Protein AF-A0A1X6Y751-F1 (afdb_monomer_lite)

InterPro domains:
  IPR029044 Nucleotide-diphospho-sugar transferases [SSF53448] (1-149)

pLDDT: mean 90.15, std 11.81, range [34.88, 98.5]

Sequence (368 aa):
MDDDIALDPRMVRRLVEALSYARPDRALGGAMLETERPRVLHEAGARLQRGWGVASFGTGRALGQQETLALFDRVAKADYNGWWFCAVPMTAVRRAGLPLPLFIRGDDIEYGCRLGAVGVASVTLPGCAVWHDAFAGKARPWLTYYDYRNLLVNAALHPQVAPPPAPLEVLGALFARLLCHQYGMAAAVRQAVSDYLAGPGQIDRITLTERHSQLSARFSREDGQPLAPGTPAPPPGSARDRPQAIGRVVALFLRRFIQISAGAGRGDPANASYSLHQITPAAVGPGPYVRRADPEGRRCLILSPHRARLWWGALAALALWLHYLLRHRAAARRWRDGAGALADREAWARRFAGAGAGPQSEGRSDGA

Radius of gyration: 22.58 Å; chains: 1; bounding box: 65×57×59 Å

Organism: NCBI:txid396013

Foldseek 3Di:
DDPQWDADVVLVVVVVVVVVVDDLLEKEAAWEAAPVHRQATCALAWAQDALRDTHGQRHRHGNVDPVSVVCVVDWDFHLFHDPVGMGHRVVLCVVLFFFFVLPDDCSRNLSSNSSVVVRRTYTGDPPRYIYHHRCLLVDFLLVLLSHLLSSLLSQLQCCVRYHHDDLVRLLLVLLFCLLLLFLSNSVSNLVSLVVLLVADVVCPPDAPVVVSVVSCVSRVDTAFDWDDPPDDFAAAFDQDDQDPDPVVNVVLSVVSLVCLLVCPQPPPDAHHEYRPVSRGSVGDHSAWHWYQSDPVSPIIGIRGRDNVSSVVSSVSSVVSSVVCNVRSNVSSVRSNVCRNVSSHPVVVVVSVVVVPPDDDPPPPPPDD

Secondary structure (DSSP, 8-state):
--SSEE--HHHHHHHHHHHHH--TTEEEEEEEEESSSTTBEEES-EEEPGGG-EEETTTT-BTTSHHHHHHHHS--EESB--GGGEE--HHHHHHH-SPP--SSSSHHHHHHHHHHHTT-EEEEEEEEEEEE--GGG---HHHHHHHHHHHHHHHHH-TTT-PPPPHHHHHHHHHHHHHTT-HHHHHHHHHHHHHHHH-GGGGGGS-HHHHHHHHHHHT-SPSSEEPPTTPPPPPBPPP-PPPSSHHHHHHHHHHHHHHHHTTTTTTPPP--EE-GGG--TTTS-SS-EEEESSTTS-SEEEE---HHHHHHHHHHHHHHHHHHHHHHHHHHHHHHHHHHHHSSHHHHHHHHHHHT-SPP--------

Structure (mmCIF, N/CA/C/O backbone):
data_AF-A0A1X6Y751-F1
#
_entry.id   AF-A0A1X6Y751-F1
#
loop_
_atom_site.group_PDB
_atom_site.id
_atom_site.type_symbol
_atom_site.label_atom_id
_atom_site.label_alt_id
_atom_site.label_comp_id
_atom_site.label_asym_id
_atom_site.label_entity_id
_atom_site.label_seq_id
_atom_site.pdbx_PDB_ins_code
_atom_site.Cartn_x
_atom_site.Cartn_y
_atom_site.Cartn_z
_atom_site.occupancy
_atom_site.B_iso_or_equiv
_atom_site.auth_seq_id
_atom_site.auth_comp_id
_atom_site.auth_asym_id
_atom_site.auth_atom_id
_atom_site.pdbx_PDB_model_num
ATOM 1 N N . MET A 1 1 ? -9.837 -11.379 11.898 1.00 91.56 1 MET A N 1
ATOM 2 C CA . MET A 1 1 ? -8.932 -12.534 11.798 1.00 91.56 1 MET A CA 1
ATOM 3 C C . MET A 1 1 ? -9.082 -13.058 10.401 1.00 91.56 1 MET A C 1
ATOM 5 O O . MET A 1 1 ? -10.216 -13.084 9.925 1.00 91.56 1 MET A O 1
ATOM 9 N N . ASP A 1 2 ? -7.970 -13.435 9.794 1.00 91.00 2 ASP A N 1
ATOM 10 C CA . ASP A 1 2 ? -7.965 -13.956 8.431 1.00 91.00 2 ASP A CA 1
ATOM 11 C C . ASP A 1 2 ? -8.214 -15.472 8.456 1.00 91.00 2 ASP A C 1
ATOM 13 O O . ASP A 1 2 ? -8.147 -16.104 9.514 1.00 91.00 2 ASP A O 1
ATOM 17 N N . ASP A 1 3 ? -8.580 -16.046 7.318 1.00 90.75 3 ASP A N 1
ATOM 18 C CA . ASP A 1 3 ? -8.837 -17.477 7.152 1.00 90.75 3 ASP A CA 1
ATOM 19 C C . ASP A 1 3 ? -7.558 -18.284 6.870 1.00 90.75 3 ASP A C 1
ATOM 21 O O . ASP A 1 3 ? -7.524 -19.485 7.135 1.00 90.75 3 ASP A O 1
ATOM 25 N N . ASP A 1 4 ? -6.486 -17.629 6.412 1.00 89.56 4 ASP A N 1
ATOM 26 C CA . ASP A 1 4 ? -5.171 -18.209 6.113 1.00 89.56 4 ASP A CA 1
ATOM 27 C C . ASP A 1 4 ? -4.144 -18.051 7.256 1.00 89.56 4 ASP A C 1
ATOM 29 O O . ASP A 1 4 ? -2.932 -18.064 7.023 1.00 89.56 4 ASP A O 1
ATOM 33 N N . ILE A 1 5 ? -4.608 -17.954 8.510 1.00 94.81 5 ILE A N 1
ATOM 34 C CA . ILE A 1 5 ? -3.735 -17.933 9.697 1.00 94.81 5 ILE A CA 1
ATOM 35 C C . ILE A 1 5 ? -3.594 -19.299 10.365 1.00 94.81 5 ILE A C 1
ATOM 37 O O . ILE A 1 5 ? -4.537 -20.085 10.462 1.00 94.81 5 ILE A O 1
ATOM 41 N N . ALA A 1 6 ? -2.437 -19.516 10.985 1.00 96.38 6 ALA A N 1
ATOM 42 C CA . ALA A 1 6 ? -2.303 -20.463 12.081 1.00 96.38 6 ALA A CA 1
ATOM 43 C C . ALA A 1 6 ? -2.470 -19.732 13.425 1.00 96.38 6 ALA A C 1
ATOM 45 O O . ALA A 1 6 ? -1.736 -18.795 13.757 1.00 96.38 6 ALA A O 1
ATOM 46 N N . LEU A 1 7 ? -3.457 -20.182 14.205 1.00 95.69 7 LEU A N 1
ATOM 47 C CA . LEU A 1 7 ? -3.847 -19.602 15.488 1.00 95.69 7 LEU A CA 1
ATOM 48 C C . LEU A 1 7 ? -3.604 -20.597 16.625 1.00 95.69 7 LEU A C 1
ATOM 50 O O . LEU A 1 7 ? -4.136 -21.704 16.623 1.00 95.69 7 LEU A O 1
ATOM 54 N N . ASP A 1 8 ? -2.874 -20.164 17.650 1.00 95.25 8 ASP A N 1
ATOM 55 C CA . ASP A 1 8 ? -2.885 -20.835 18.948 1.00 95.25 8 ASP A CA 1
ATOM 56 C C . ASP A 1 8 ? -4.142 -20.390 19.727 1.00 95.25 8 ASP A C 1
ATOM 58 O O . ASP A 1 8 ? -4.267 -19.199 20.035 1.00 95.25 8 ASP A O 1
ATOM 62 N N . PRO A 1 9 ? -5.071 -21.295 20.096 1.00 94.69 9 PRO A N 1
ATOM 63 C CA . PRO A 1 9 ? -6.306 -20.927 20.795 1.00 94.69 9 PRO A CA 1
ATOM 64 C C . PRO A 1 9 ? -6.082 -20.160 22.107 1.00 94.69 9 PRO A C 1
ATOM 66 O O . PRO A 1 9 ? -6.938 -19.379 22.532 1.00 94.69 9 PRO A O 1
ATOM 69 N N . ARG A 1 10 ? -4.909 -20.310 22.743 1.00 96.25 10 ARG A N 1
ATOM 70 C CA . ARG A 1 10 ? -4.540 -19.549 23.947 1.00 96.25 10 ARG A CA 1
ATOM 71 C C . ARG A 1 10 ? -4.479 -18.042 23.685 1.00 96.25 10 ARG A C 1
ATOM 73 O O . ARG A 1 10 ? -4.665 -17.276 24.627 1.00 96.25 10 ARG A O 1
ATOM 80 N N . MET A 1 11 ? -4.252 -17.608 22.442 1.00 96.31 11 MET A N 1
ATOM 81 C CA . MET A 1 11 ? -4.249 -16.189 22.061 1.00 96.31 11 MET A CA 1
ATOM 82 C C . MET A 1 11 ? -5.636 -15.564 22.199 1.00 96.31 11 MET A C 1
ATOM 84 O O . MET A 1 11 ? -5.752 -14.438 22.671 1.00 96.31 11 MET A O 1
ATOM 88 N N . VAL A 1 12 ? -6.698 -16.308 21.868 1.00 95.25 12 VAL A N 1
ATOM 89 C CA . VAL A 1 12 ? -8.081 -15.843 22.059 1.00 95.25 12 VAL A CA 1
ATOM 90 C C . VAL A 1 12 ? -8.372 -15.671 23.546 1.00 95.25 12 VAL A C 1
ATOM 92 O O . VAL A 1 12 ? -8.912 -14.644 23.947 1.00 95.25 12 VAL A O 1
ATOM 95 N N . ARG A 1 13 ? -7.943 -16.624 24.385 1.00 95.50 13 ARG A N 1
ATOM 96 C CA . ARG A 1 13 ? -8.100 -16.509 25.842 1.00 95.50 13 ARG A CA 1
ATOM 97 C C . ARG A 1 13 ? -7.358 -15.291 26.400 1.00 95.50 13 ARG A C 1
ATOM 99 O O . ARG A 1 13 ? -7.954 -14.515 27.136 1.00 95.50 13 ARG A O 1
ATOM 106 N N . ARG A 1 14 ? -6.101 -15.078 25.992 1.00 96.12 14 ARG A N 1
ATOM 107 C CA . ARG A 1 14 ? -5.309 -13.891 26.372 1.00 96.12 14 ARG A CA 1
ATOM 108 C C . ARG A 1 14 ? -5.974 -12.591 25.932 1.00 96.12 14 ARG A C 1
ATOM 110 O O . ARG A 1 14 ? -5.966 -11.625 26.684 1.00 96.12 14 ARG A O 1
ATOM 117 N N . LEU A 1 15 ? -6.565 -12.566 24.737 1.00 96.12 15 LEU A N 1
ATOM 118 C CA . LEU A 1 15 ? -7.307 -11.406 24.259 1.00 96.12 15 LEU A CA 1
ATOM 119 C C . LEU A 1 15 ? -8.554 -11.144 25.113 1.00 96.12 15 LEU A C 1
ATOM 121 O O . LEU A 1 15 ? -8.777 -10.006 25.507 1.00 96.12 15 LEU A O 1
ATOM 125 N N . VAL A 1 16 ? -9.349 -12.172 25.425 1.00 95.06 16 VAL A N 1
ATOM 126 C CA . VAL A 1 16 ? -10.540 -12.041 26.286 1.00 95.06 16 VAL A CA 1
ATOM 127 C C . VAL A 1 16 ? -10.156 -11.546 27.683 1.00 95.06 16 VAL A C 1
ATOM 129 O O . VAL A 1 16 ? -10.791 -10.630 28.201 1.00 95.06 16 VAL A O 1
ATOM 132 N N . GLU A 1 17 ? -9.089 -12.097 28.264 1.00 95.44 17 GLU A N 1
ATOM 133 C CA . GLU A 1 17 ? -8.524 -11.627 29.533 1.00 95.44 17 GLU A CA 1
ATOM 134 C C . GLU A 1 17 ? -8.072 -10.165 29.426 1.00 95.44 17 GLU A C 1
ATOM 136 O O . GLU A 1 17 ? -8.443 -9.351 30.260 1.00 95.44 17 GLU A O 1
ATOM 141 N N . ALA A 1 18 ? -7.345 -9.779 28.375 1.00 94.75 18 ALA A N 1
ATOM 142 C CA . ALA A 1 18 ? -6.930 -8.390 28.180 1.00 94.75 18 ALA A CA 1
ATOM 143 C C . ALA A 1 18 ? -8.128 -7.436 28.025 1.00 94.75 18 ALA A C 1
ATOM 145 O O . ALA A 1 18 ? -8.105 -6.325 28.556 1.00 94.75 18 ALA A O 1
ATOM 146 N N . LEU A 1 19 ? -9.187 -7.865 27.330 1.00 94.56 19 LEU A N 1
ATOM 147 C CA . LEU A 1 19 ? -10.405 -7.081 27.129 1.00 94.56 19 LEU A CA 1
ATOM 148 C C . LEU A 1 19 ? -11.192 -6.858 28.427 1.00 94.56 19 LEU A C 1
ATOM 150 O O . LEU A 1 19 ? -11.847 -5.826 28.537 1.00 94.56 19 LEU A O 1
ATOM 154 N N . SER A 1 20 ? -11.104 -7.755 29.417 1.00 94.75 20 SER A N 1
ATOM 155 C CA . SER A 1 20 ? -11.776 -7.564 30.714 1.00 94.75 20 SER A CA 1
ATOM 156 C C . SER A 1 20 ? -11.170 -6.419 31.539 1.00 94.75 20 SER A C 1
ATOM 158 O O . SER A 1 20 ? -11.864 -5.812 32.354 1.00 94.75 20 SER A O 1
ATOM 160 N N . TYR A 1 21 ? -9.905 -6.073 31.278 1.00 93.88 21 TYR A N 1
ATOM 161 C CA . TYR A 1 21 ? -9.211 -4.927 31.876 1.00 93.88 21 TYR A CA 1
ATOM 162 C C . TYR A 1 21 ? -9.150 -3.704 30.948 1.00 93.88 21 TYR A C 1
ATOM 164 O O . TYR A 1 21 ? -8.798 -2.603 31.385 1.00 93.88 21 TYR A O 1
ATOM 172 N N . ALA A 1 22 ? -9.448 -3.874 29.658 1.00 92.38 22 ALA A N 1
ATOM 173 C CA . ALA A 1 22 ? -9.341 -2.810 28.673 1.00 92.38 22 ALA A CA 1
ATOM 174 C C . ALA A 1 22 ? -10.502 -1.817 28.784 1.00 92.38 22 ALA A C 1
ATOM 176 O O . ALA A 1 22 ? -11.669 -2.169 28.940 1.00 92.38 22 ALA A O 1
ATOM 177 N N . ARG A 1 23 ? -10.177 -0.535 28.624 1.00 92.31 23 ARG A N 1
ATOM 178 C CA . ARG A 1 23 ? -11.183 0.510 28.440 1.00 92.31 23 ARG A CA 1
ATOM 179 C C . ARG A 1 23 ? -11.729 0.471 27.002 1.00 92.31 23 ARG A C 1
ATOM 181 O O . ARG A 1 23 ? -10.990 0.122 26.080 1.00 92.31 23 ARG A O 1
ATOM 188 N N . PRO A 1 24 ? -12.995 0.875 26.776 1.00 90.62 24 PRO A N 1
ATOM 189 C CA . PRO A 1 24 ? -13.630 0.847 25.453 1.00 90.62 24 PRO A CA 1
ATOM 190 C C . PRO A 1 24 ? -13.088 1.906 24.471 1.00 90.62 24 PRO A C 1
ATOM 192 O O . PRO A 1 24 ? -13.609 2.041 23.365 1.00 90.62 24 PRO A O 1
ATOM 195 N N . ASP A 1 25 ? -12.059 2.660 24.863 1.00 94.56 25 ASP A N 1
ATOM 196 C CA . ASP A 1 25 ? -11.311 3.632 24.060 1.00 94.56 25 ASP A CA 1
ATOM 197 C C . ASP A 1 25 ? -10.044 3.023 23.423 1.00 94.56 25 ASP A C 1
ATOM 199 O O . ASP A 1 25 ? -9.154 3.751 22.983 1.00 94.56 25 ASP A O 1
ATOM 203 N N . ARG A 1 26 ? -9.926 1.688 23.375 1.00 95.06 26 ARG A N 1
ATOM 204 C CA . ARG A 1 26 ? -8.749 0.981 22.848 1.00 95.06 26 ARG A CA 1
ATOM 205 C C . ARG A 1 26 ? -9.144 -0.143 21.902 1.00 95.06 26 ARG A C 1
ATOM 207 O O . ARG A 1 26 ? -9.956 -0.991 22.255 1.00 95.06 26 ARG A O 1
ATOM 214 N N . ALA A 1 27 ? -8.520 -0.171 20.729 1.00 96.00 27 ALA A N 1
ATOM 215 C CA . ALA A 1 27 ? -8.506 -1.329 19.845 1.00 96.00 27 ALA A CA 1
ATOM 216 C C . ALA A 1 27 ? -7.221 -2.129 20.097 1.00 96.00 27 ALA A C 1
ATOM 218 O O . ALA A 1 27 ? -6.128 -1.560 20.068 1.00 96.00 27 ALA A O 1
ATOM 219 N N . LEU A 1 28 ? -7.349 -3.429 20.365 1.00 95.88 28 LEU A N 1
ATOM 220 C CA . LEU A 1 28 ? -6.227 -4.304 20.714 1.00 95.88 28 LEU A CA 1
ATOM 221 C C . LEU A 1 28 ? -5.823 -5.150 19.504 1.00 95.88 28 LEU A C 1
ATOM 223 O O . LEU A 1 28 ? -6.642 -5.908 18.990 1.00 95.88 28 LEU A O 1
ATOM 227 N N . GLY A 1 29 ? -4.574 -5.035 19.058 1.00 95.38 29 GLY A N 1
ATOM 228 C CA . GLY A 1 29 ? -4.020 -5.814 17.949 1.00 95.38 29 GLY A CA 1
ATOM 229 C C . GLY A 1 29 ? -2.992 -6.842 18.404 1.00 95.38 29 GLY A C 1
ATOM 230 O O . GLY A 1 29 ? -2.203 -6.574 19.305 1.00 95.38 29 GLY A O 1
ATOM 231 N N . GLY A 1 30 ? -2.990 -8.009 17.771 1.00 94.94 30 GLY A N 1
ATOM 232 C CA . GLY A 1 30 ? -1.956 -9.028 17.920 1.00 94.94 30 GLY A CA 1
ATOM 233 C C . GLY A 1 30 ? -0.871 -8.881 16.856 1.00 94.94 30 GLY A C 1
ATOM 234 O O . GLY A 1 30 ? -1.114 -8.380 15.755 1.00 94.94 30 GLY A O 1
ATOM 235 N N . ALA A 1 31 ? 0.331 -9.346 17.181 1.00 95.06 31 ALA A N 1
ATOM 236 C CA . ALA A 1 31 ? 1.433 -9.383 16.233 1.00 95.06 31 ALA A CA 1
ATOM 237 C C . ALA A 1 31 ? 1.199 -10.428 15.130 1.00 95.06 31 ALA A C 1
ATOM 239 O O . ALA A 1 31 ? 0.530 -11.440 15.334 1.00 95.06 31 ALA A O 1
ATOM 240 N N . MET A 1 32 ? 1.815 -10.214 13.975 1.00 95.81 32 MET A N 1
ATOM 241 C CA . MET A 1 32 ? 1.930 -11.214 12.924 1.00 95.81 32 MET A CA 1
ATOM 242 C C . MET A 1 32 ? 3.351 -11.772 12.895 1.00 95.81 32 MET A C 1
ATOM 244 O O . MET A 1 32 ? 4.329 -11.024 12.788 1.00 95.81 32 MET A O 1
ATOM 248 N N . LEU A 1 33 ? 3.453 -13.093 12.992 1.00 95.25 33 LEU A N 1
ATOM 249 C CA . LEU A 1 33 ? 4.666 -13.871 12.774 1.00 95.25 33 LEU A CA 1
ATOM 250 C C . LEU A 1 33 ? 4.622 -14.482 11.377 1.00 95.25 33 LEU A C 1
ATOM 252 O O . LEU A 1 33 ? 3.552 -14.786 10.856 1.00 95.25 33 LEU A O 1
ATOM 256 N N . GLU A 1 34 ? 5.788 -14.669 10.773 1.00 92.44 34 GLU A N 1
ATOM 257 C CA . GLU A 1 34 ? 5.871 -15.287 9.450 1.00 92.44 34 GLU A CA 1
ATOM 258 C C . GLU A 1 34 ? 5.736 -16.809 9.555 1.00 92.44 34 GLU A C 1
ATOM 260 O O . GLU A 1 34 ? 6.462 -17.440 10.328 1.00 92.44 34 GLU A O 1
ATOM 265 N N . THR A 1 35 ? 4.851 -17.412 8.760 1.00 91.12 35 THR A N 1
ATOM 266 C CA . THR A 1 35 ? 4.696 -18.876 8.689 1.00 91.12 35 THR A CA 1
ATOM 267 C C . THR A 1 35 ? 6.013 -19.563 8.314 1.00 91.12 35 THR A C 1
ATOM 269 O O . THR A 1 35 ? 6.392 -20.570 8.909 1.00 91.12 35 THR A O 1
ATOM 272 N N . GLU A 1 36 ? 6.758 -18.993 7.366 1.00 86.25 36 GLU A N 1
ATOM 273 C CA . GLU A 1 36 ? 8.005 -19.552 6.834 1.00 86.25 36 GLU A CA 1
ATOM 274 C C . GLU A 1 36 ? 9.178 -19.404 7.812 1.00 86.25 36 GLU A C 1
ATOM 276 O O . GLU A 1 36 ? 10.133 -20.184 7.798 1.00 86.25 36 GLU A O 1
ATOM 281 N N . ARG A 1 37 ? 9.112 -18.398 8.690 1.00 90.06 37 ARG A N 1
ATO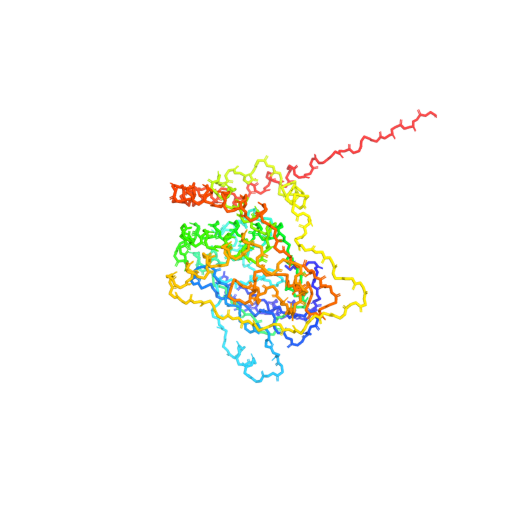M 282 C CA . ARG A 1 37 ? 10.099 -18.136 9.741 1.00 90.06 37 ARG A CA 1
ATOM 283 C C . ARG A 1 37 ? 9.368 -17.922 11.071 1.00 90.06 37 ARG A C 1
ATOM 285 O O . ARG A 1 37 ? 9.316 -16.790 11.548 1.00 90.06 37 ARG A O 1
ATOM 292 N N . PRO A 1 38 ? 8.885 -18.990 11.741 1.00 92.56 38 PRO A N 1
ATOM 293 C CA . PRO A 1 38 ? 7.915 -18.901 12.844 1.00 92.56 38 PRO A CA 1
ATOM 294 C C . PRO A 1 38 ? 8.316 -18.065 14.066 1.00 92.56 38 PRO A C 1
ATOM 296 O O . PRO A 1 38 ? 7.485 -17.794 14.927 1.00 92.56 38 PRO A O 1
ATOM 299 N N . ARG A 1 39 ? 9.593 -17.691 14.194 1.00 93.69 39 ARG A N 1
ATOM 300 C CA . ARG A 1 39 ? 10.114 -16.848 15.283 1.00 93.69 39 ARG A CA 1
ATOM 301 C C . ARG A 1 39 ? 10.424 -15.418 14.839 1.00 93.69 39 ARG A C 1
ATOM 303 O O . ARG A 1 39 ? 11.008 -14.672 15.619 1.00 93.69 39 ARG A O 1
ATOM 310 N N . VAL A 1 40 ? 10.101 -15.052 13.603 1.00 93.56 40 VAL A N 1
ATOM 311 C CA . VAL A 1 40 ? 10.372 -13.740 13.017 1.00 93.56 40 VAL A CA 1
ATOM 312 C C . VAL A 1 40 ? 9.083 -12.935 12.965 1.00 93.56 40 VAL A C 1
ATOM 314 O O . VAL A 1 40 ? 8.061 -13.401 12.465 1.00 93.56 40 VAL A O 1
ATOM 317 N N . LEU A 1 41 ? 9.151 -11.714 13.488 1.00 93.62 41 LEU A N 1
ATOM 318 C CA . LEU A 1 41 ? 8.068 -10.747 13.410 1.00 93.62 41 LEU A CA 1
ATOM 319 C C . LEU A 1 41 ? 7.940 -10.220 11.985 1.00 93.62 41 LEU A C 1
ATOM 321 O O . LEU A 1 41 ? 8.899 -9.689 11.422 1.00 93.62 41 LEU A O 1
ATOM 325 N N . HIS A 1 42 ? 6.731 -10.293 11.443 1.00 93.19 42 HIS A N 1
ATOM 326 C CA . HIS A 1 42 ? 6.364 -9.478 10.298 1.00 93.19 42 HIS A CA 1
ATOM 327 C C . HIS A 1 42 ? 5.989 -8.068 10.759 1.00 93.19 42 HIS A C 1
ATOM 329 O O . HIS A 1 42 ? 6.563 -7.086 10.291 1.00 93.19 42 HIS A O 1
ATOM 335 N N . GLU A 1 43 ? 5.059 -7.970 11.711 1.00 93.75 43 GLU A N 1
ATOM 336 C CA . GLU A 1 43 ? 4.572 -6.701 12.251 1.00 93.75 43 GLU A CA 1
ATOM 337 C C . GLU A 1 43 ? 3.936 -6.917 13.632 1.00 93.75 43 GLU A C 1
ATOM 339 O O . GLU A 1 43 ? 3.005 -7.701 13.770 1.00 93.75 43 GLU A O 1
ATOM 344 N N . ALA A 1 44 ? 4.407 -6.214 14.665 1.00 92.81 44 ALA A N 1
ATOM 345 C CA . ALA A 1 44 ? 3.744 -6.193 15.979 1.00 92.81 44 ALA A CA 1
ATOM 346 C C . ALA A 1 44 ? 2.629 -5.131 16.087 1.00 92.81 44 ALA A C 1
ATOM 348 O O . ALA A 1 44 ? 1.868 -5.127 17.047 1.00 92.81 44 ALA A O 1
ATOM 349 N N . GLY A 1 45 ? 2.585 -4.225 15.117 1.00 92.88 45 GLY A N 1
ATOM 350 C CA . GLY A 1 45 ? 1.749 -3.036 14.963 1.00 92.88 45 GLY A CA 1
ATOM 351 C C . GLY A 1 45 ? 2.538 -2.013 14.150 1.00 92.88 45 GLY A C 1
ATOM 352 O O . GLY A 1 45 ? 3.718 -2.244 13.874 1.00 92.88 45 GLY A O 1
ATOM 353 N N . ALA A 1 46 ? 1.942 -0.889 13.765 1.00 94.69 46 ALA A N 1
ATOM 354 C CA . ALA A 1 46 ? 2.638 0.038 12.877 1.00 94.69 46 ALA A CA 1
ATOM 355 C C . ALA A 1 46 ? 2.333 1.510 13.136 1.00 94.69 46 ALA A C 1
ATOM 357 O O . ALA A 1 46 ? 1.282 1.889 13.660 1.00 94.69 46 ALA A O 1
ATOM 358 N N . ARG A 1 47 ? 3.282 2.353 12.721 1.00 93.88 47 ARG A N 1
ATOM 359 C CA . ARG A 1 47 ? 3.088 3.797 12.569 1.00 93.88 47 ARG A CA 1
ATOM 360 C C . ARG A 1 47 ? 3.068 4.195 11.111 1.00 93.88 47 ARG A C 1
ATOM 362 O O . ARG A 1 47 ? 3.813 3.655 10.297 1.00 93.88 47 ARG A O 1
ATOM 369 N N . LEU A 1 48 ? 2.265 5.199 10.811 1.00 93.81 48 LEU A N 1
ATOM 370 C CA . LEU A 1 48 ? 2.228 5.845 9.518 1.00 93.81 48 LEU A CA 1
ATOM 371 C C . LEU A 1 48 ? 3.284 6.950 9.486 1.00 93.81 48 LEU A C 1
ATOM 373 O O . LEU A 1 48 ? 3.401 7.781 10.386 1.00 93.81 48 LEU A O 1
ATOM 377 N N . GLN A 1 49 ? 4.092 6.937 8.436 1.00 89.50 49 GLN A N 1
ATOM 378 C CA . GLN A 1 49 ? 5.121 7.930 8.174 1.00 89.50 49 GLN A CA 1
ATOM 379 C C . GLN A 1 49 ? 4.656 8.924 7.107 1.00 89.50 49 GLN A C 1
ATOM 381 O O . GLN A 1 49 ? 3.629 8.758 6.442 1.00 89.50 49 GLN A O 1
ATOM 386 N N . ARG A 1 50 ? 5.468 9.967 6.893 1.00 79.94 50 ARG A N 1
ATOM 387 C CA . ARG A 1 50 ? 5.296 10.873 5.751 1.00 79.94 50 ARG A CA 1
ATOM 388 C C . ARG A 1 50 ? 5.216 10.071 4.448 1.00 79.94 50 ARG A C 1
ATOM 390 O O . ARG A 1 50 ? 5.925 9.085 4.272 1.00 79.94 50 ARG A O 1
ATOM 397 N N . GLY A 1 51 ? 4.349 10.512 3.538 1.00 82.44 51 GLY A N 1
ATOM 398 C CA . GLY A 1 51 ? 4.113 9.820 2.269 1.00 82.44 51 GLY A CA 1
ATOM 399 C C . GLY A 1 51 ? 3.345 8.501 2.403 1.00 82.44 51 GLY A C 1
ATOM 400 O O . GLY A 1 51 ? 3.399 7.697 1.478 1.00 82.44 51 GLY A O 1
ATOM 401 N N . TRP A 1 52 ? 2.647 8.279 3.527 1.00 88.75 52 TRP A N 1
ATOM 402 C CA . TRP A 1 52 ? 1.848 7.071 3.789 1.00 88.75 52 TRP A CA 1
ATOM 403 C C . TRP A 1 52 ? 2.661 5.769 3.832 1.00 88.75 52 TRP A C 1
ATOM 405 O O . TRP A 1 52 ? 2.123 4.681 3.638 1.00 88.75 52 TRP A O 1
ATOM 415 N N . GLY A 1 53 ? 3.963 5.872 4.111 1.00 88.56 53 GLY A N 1
ATOM 416 C CA . GLY A 1 53 ? 4.798 4.710 4.395 1.00 88.56 53 GLY A CA 1
ATOM 417 C C . GLY A 1 53 ? 4.400 4.054 5.717 1.00 88.56 53 GLY A C 1
ATOM 418 O O . GLY A 1 53 ? 4.090 4.747 6.685 1.00 88.56 53 GLY A O 1
ATOM 419 N N . VAL A 1 54 ? 4.435 2.726 5.763 1.00 91.75 54 VAL A N 1
ATOM 420 C CA . VAL A 1 54 ? 4.172 1.948 6.978 1.00 91.75 54 VAL A CA 1
ATOM 421 C C . VAL A 1 54 ? 5.501 1.627 7.656 1.00 91.75 54 VAL A C 1
ATOM 423 O O . VAL A 1 54 ? 6.369 0.980 7.072 1.00 91.75 54 VAL A O 1
ATOM 426 N N . ALA A 1 55 ? 5.660 2.088 8.894 1.00 92.50 55 ALA A N 1
ATOM 427 C CA . ALA A 1 55 ? 6.744 1.704 9.785 1.00 92.50 55 ALA A CA 1
ATOM 428 C C . ALA A 1 55 ? 6.251 0.638 10.758 1.00 92.50 55 ALA A C 1
ATOM 430 O O . ALA A 1 55 ? 5.815 0.935 11.875 1.00 92.50 55 ALA A O 1
ATOM 431 N N . SER A 1 56 ? 6.319 -0.603 10.296 1.00 93.19 56 SER A N 1
ATOM 432 C CA . SER A 1 56 ? 5.964 -1.794 11.053 1.00 93.19 56 SER A CA 1
ATOM 433 C C . SER A 1 56 ? 6.960 -2.034 12.191 1.00 93.19 56 SER A C 1
ATOM 435 O O . SER A 1 56 ? 8.183 -1.975 12.030 1.00 93.19 56 SER A O 1
ATOM 437 N N . PHE A 1 57 ? 6.437 -2.296 13.381 1.00 93.25 57 PHE A N 1
ATOM 438 C CA . PHE A 1 57 ? 7.231 -2.577 14.563 1.00 93.25 57 PHE A CA 1
ATOM 439 C C . PHE A 1 57 ? 7.779 -3.996 14.488 1.00 93.25 57 PHE A C 1
ATOM 441 O O . PHE A 1 57 ? 7.030 -4.972 14.478 1.00 93.25 57 PHE A O 1
ATOM 448 N N . GLY A 1 58 ? 9.103 -4.109 14.484 1.00 91.12 58 GLY A N 1
ATOM 449 C CA . GLY A 1 58 ? 9.774 -5.393 14.629 1.00 91.12 58 GLY A CA 1
ATOM 450 C C . GLY A 1 58 ? 9.984 -6.195 13.345 1.00 91.12 58 GLY A C 1
ATOM 451 O O . GLY A 1 58 ? 10.483 -7.309 13.443 1.00 91.12 58 GLY A O 1
ATOM 452 N N . THR A 1 59 ? 9.663 -5.661 12.165 1.00 92.06 59 THR A N 1
ATOM 453 C CA . THR A 1 59 ? 9.754 -6.404 10.895 1.00 92.06 59 THR A CA 1
ATOM 454 C C . THR A 1 59 ? 11.116 -7.043 10.661 1.00 92.06 59 THR A C 1
ATOM 456 O O . THR A 1 59 ? 12.155 -6.386 10.737 1.00 92.06 59 THR A O 1
ATOM 459 N N . GLY A 1 60 ? 11.106 -8.339 10.356 1.00 90.25 60 GLY A N 1
ATOM 460 C CA . GLY A 1 60 ? 12.297 -9.138 10.089 1.00 90.25 60 GLY A CA 1
ATOM 461 C C . GLY A 1 60 ? 13.125 -9.479 11.330 1.00 90.25 60 GLY A C 1
ATOM 462 O O . GLY A 1 60 ? 14.161 -10.129 11.190 1.00 90.25 60 GLY A O 1
ATOM 463 N N . ARG A 1 61 ? 12.700 -9.074 12.534 1.00 92.31 61 ARG A N 1
ATOM 464 C CA . ARG A 1 61 ? 13.435 -9.321 13.781 1.00 92.31 61 ARG A CA 1
ATOM 465 C C . ARG A 1 61 ? 12.978 -10.618 14.438 1.00 92.31 61 ARG A C 1
ATOM 467 O O . ARG A 1 61 ? 11.788 -10.926 14.477 1.00 92.31 61 ARG A O 1
ATOM 474 N N . ALA A 1 62 ? 13.930 -11.374 14.978 1.00 94.19 62 ALA A N 1
ATOM 475 C CA . ALA A 1 62 ? 13.653 -12.640 15.646 1.00 94.19 62 ALA A CA 1
ATOM 476 C C . ALA A 1 62 ? 13.276 -12.420 17.120 1.00 94.19 62 ALA A C 1
ATOM 478 O O . ALA A 1 62 ? 13.979 -11.712 17.839 1.00 94.19 62 ALA A O 1
ATOM 479 N N . LEU A 1 63 ? 12.214 -13.079 17.593 1.00 91.06 63 LEU A N 1
ATOM 480 C CA . LEU A 1 63 ? 11.731 -13.010 18.981 1.00 91.06 63 LEU A CA 1
ATOM 481 C C . LEU A 1 63 ? 12.732 -13.547 20.017 1.00 91.06 63 LEU A C 1
ATOM 483 O O . LEU A 1 63 ? 12.619 -13.224 21.190 1.00 91.06 63 LEU A O 1
ATOM 487 N N . GLY A 1 64 ? 13.710 -14.357 19.600 1.00 89.00 64 GLY A N 1
ATOM 488 C CA . GLY A 1 64 ? 14.765 -14.858 20.489 1.00 89.00 64 GLY A CA 1
ATOM 489 C C . GLY A 1 64 ? 15.843 -13.825 20.840 1.00 89.00 64 GLY A C 1
ATOM 490 O O . GLY A 1 64 ? 16.715 -14.123 21.646 1.00 89.00 64 GLY A O 1
ATOM 491 N N . GLN A 1 65 ? 15.815 -12.641 20.224 1.00 91.81 65 GLN A N 1
ATOM 492 C CA . GLN A 1 65 ? 16.782 -11.571 20.469 1.00 91.81 65 GLN A CA 1
ATOM 493 C C . GLN A 1 65 ? 16.254 -10.614 21.540 1.00 91.81 65 GLN A C 1
ATOM 495 O O . GLN A 1 65 ? 15.111 -10.155 21.457 1.00 91.81 65 GLN A O 1
ATOM 500 N N . GLN A 1 66 ? 17.096 -10.277 22.519 1.00 89.69 66 GLN A N 1
ATOM 501 C CA . GLN A 1 66 ? 16.734 -9.401 23.636 1.00 89.69 66 GLN A CA 1
ATOM 502 C C . GLN A 1 66 ? 16.232 -8.037 23.150 1.00 89.69 66 GLN A C 1
ATOM 504 O O . GLN A 1 66 ? 15.239 -7.515 23.651 1.00 89.69 66 GLN A O 1
ATOM 509 N N . GLU A 1 67 ? 16.858 -7.480 22.116 1.00 87.06 67 GLU A N 1
ATOM 510 C CA . GLU A 1 67 ? 16.470 -6.192 21.554 1.00 87.06 67 GLU A CA 1
ATOM 511 C C . GLU A 1 67 ? 15.066 -6.250 20.940 1.00 87.06 67 GLU A C 1
ATOM 513 O O . GLU A 1 67 ? 14.384 -5.225 20.848 1.00 87.06 67 GLU A O 1
ATOM 518 N N . THR A 1 68 ? 14.651 -7.413 20.425 1.00 89.81 68 THR A N 1
ATOM 519 C CA . THR A 1 68 ? 13.304 -7.618 19.875 1.00 89.81 68 THR A CA 1
ATOM 520 C C . THR A 1 68 ? 12.293 -7.712 21.002 1.00 89.81 68 THR A C 1
ATOM 522 O O . THR A 1 68 ? 11.231 -7.104 20.907 1.00 89.81 68 THR A O 1
ATOM 525 N N . LEU A 1 69 ? 12.635 -8.417 22.084 1.00 87.75 69 LEU A N 1
ATOM 526 C CA . LEU A 1 69 ? 11.787 -8.518 23.269 1.00 87.75 69 LEU A CA 1
ATOM 527 C C . LEU A 1 69 ? 11.540 -7.155 23.923 1.00 87.75 69 LEU A C 1
ATOM 529 O O . LEU A 1 69 ? 10.422 -6.893 24.356 1.00 87.75 69 LEU A O 1
ATOM 533 N N . ALA A 1 70 ? 12.515 -6.244 23.862 1.00 87.25 70 ALA A N 1
ATOM 534 C CA . ALA A 1 70 ? 12.362 -4.871 24.342 1.00 87.25 70 ALA A CA 1
ATOM 535 C C . ALA A 1 70 ? 11.221 -4.083 23.656 1.00 87.25 70 ALA A C 1
ATOM 537 O O . ALA A 1 70 ? 10.736 -3.096 24.210 1.00 87.25 70 ALA A O 1
ATOM 538 N N . LEU A 1 71 ? 10.741 -4.509 22.474 1.00 84.25 71 LEU A N 1
ATOM 539 C CA . LEU A 1 71 ? 9.536 -3.938 21.842 1.00 84.25 71 LEU A CA 1
ATOM 540 C C . LEU A 1 71 ? 8.266 -4.161 22.675 1.00 84.25 71 LEU A C 1
ATOM 542 O O . LEU A 1 71 ? 7.279 -3.454 22.483 1.00 84.25 71 LEU A O 1
ATOM 546 N N . PHE A 1 72 ? 8.279 -5.159 23.555 1.00 86.56 72 PHE A N 1
ATOM 547 C CA . PHE A 1 72 ? 7.130 -5.592 24.338 1.00 86.56 72 PHE A CA 1
ATOM 548 C C . PHE A 1 72 ? 7.167 -5.100 25.789 1.00 86.56 72 PHE A C 1
ATOM 550 O O . PHE A 1 72 ? 6.136 -5.145 26.456 1.00 86.56 72 PHE A O 1
ATOM 557 N N . ASP A 1 73 ? 8.299 -4.558 26.251 1.00 85.50 73 ASP A N 1
ATOM 558 C CA . ASP A 1 73 ? 8.433 -3.949 27.584 1.00 85.50 73 ASP A CA 1
ATOM 559 C C . ASP A 1 73 ? 7.592 -2.674 27.722 1.00 85.50 73 ASP A C 1
ATOM 561 O O . ASP A 1 73 ? 7.117 -2.321 28.803 1.00 85.50 73 ASP A O 1
ATOM 565 N N . ARG A 1 74 ? 7.410 -1.950 26.611 1.00 80.44 74 ARG A N 1
ATOM 566 C CA . ARG A 1 74 ? 6.559 -0.762 26.531 1.00 80.44 74 ARG A CA 1
ATOM 567 C C . ARG A 1 74 ? 5.662 -0.866 25.318 1.00 80.44 74 ARG A C 1
ATOM 569 O O . ARG A 1 74 ? 6.138 -0.958 24.193 1.00 80.44 74 ARG A O 1
ATOM 576 N N . VAL A 1 75 ? 4.358 -0.760 25.545 1.00 77.06 75 VAL A N 1
ATOM 577 C CA . VAL A 1 75 ? 3.384 -0.776 24.456 1.00 77.06 75 VAL A CA 1
ATOM 578 C C . VAL A 1 75 ? 3.546 0.486 23.611 1.00 77.06 75 VAL A C 1
ATOM 580 O O . VAL A 1 75 ? 3.189 1.592 24.026 1.00 77.06 75 VAL A O 1
ATOM 583 N N . ALA A 1 76 ? 4.122 0.327 22.423 1.00 79.19 76 ALA A N 1
ATOM 584 C CA . ALA A 1 76 ? 4.268 1.416 21.476 1.00 79.19 76 ALA A CA 1
ATOM 585 C C . ALA A 1 76 ? 2.887 1.859 20.978 1.00 79.19 76 ALA A C 1
ATOM 587 O O . ALA A 1 76 ? 2.066 1.045 20.561 1.00 79.19 76 ALA A O 1
ATOM 588 N N . LYS A 1 77 ? 2.639 3.174 20.973 1.00 82.88 77 LYS A N 1
ATOM 589 C CA . LYS A 1 77 ? 1.448 3.729 20.319 1.00 82.88 77 LYS A CA 1
ATOM 590 C C . LYS A 1 77 ? 1.524 3.429 18.820 1.00 82.88 77 LYS A C 1
ATOM 592 O O . LYS A 1 77 ? 2.440 3.944 18.171 1.00 82.88 77 LYS A O 1
ATOM 597 N N . ALA A 1 78 ? 0.601 2.619 18.318 1.00 93.81 78 ALA A N 1
ATOM 598 C CA . ALA A 1 78 ? 0.411 2.362 16.898 1.00 93.81 78 ALA A CA 1
ATOM 599 C C . ALA A 1 78 ? -0.637 3.328 16.329 1.00 93.81 78 ALA A C 1
ATOM 601 O O . ALA A 1 78 ? -1.469 3.857 17.071 1.00 93.81 78 ALA A O 1
ATOM 602 N N . ASP A 1 79 ? -0.600 3.552 15.020 1.00 94.88 79 ASP A N 1
ATOM 603 C CA . ASP A 1 79 ? -1.654 4.290 14.316 1.00 94.88 79 ASP A CA 1
ATOM 604 C C . ASP A 1 79 ? -2.776 3.336 13.874 1.00 94.88 79 ASP A C 1
ATOM 606 O O . ASP A 1 79 ? -3.953 3.691 13.904 1.00 94.88 79 ASP A O 1
ATOM 610 N N . TYR A 1 80 ? -2.432 2.083 13.567 1.00 96.06 80 TYR A N 1
ATOM 611 C CA . TYR A 1 80 ? -3.377 1.009 13.267 1.00 96.06 80 TYR A CA 1
ATOM 612 C C . TYR A 1 80 ? -2.799 -0.358 13.673 1.00 96.06 80 TYR A C 1
ATOM 614 O O . TYR A 1 80 ? -1.615 -0.477 13.998 1.00 96.06 80 TYR A O 1
ATOM 622 N N . ASN A 1 81 ? -3.650 -1.382 13.655 1.00 95.56 81 ASN A N 1
ATOM 623 C CA . ASN A 1 81 ? -3.262 -2.786 13.766 1.00 95.56 81 ASN A CA 1
ATOM 624 C C . ASN A 1 81 ? -3.852 -3.550 12.578 1.00 95.56 81 ASN A C 1
ATOM 626 O O . ASN A 1 81 ? -5.018 -3.321 12.243 1.00 95.56 81 ASN A O 1
ATOM 630 N N . GLY A 1 82 ? -3.082 -4.467 11.991 1.00 94.50 82 GLY A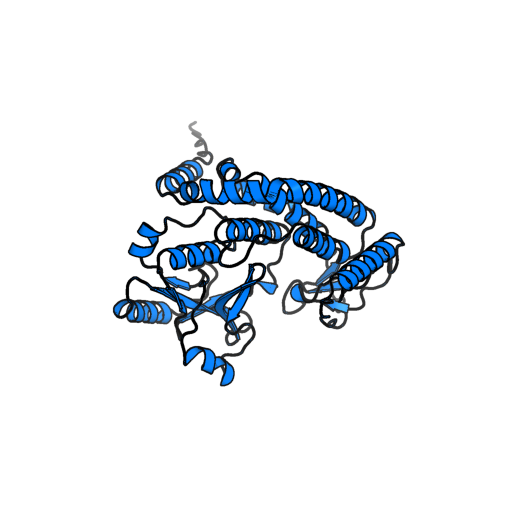 N 1
ATOM 631 C CA . GLY A 1 82 ? -3.577 -5.341 10.931 1.00 94.50 82 GLY A CA 1
ATOM 632 C C . GLY A 1 82 ? -4.720 -6.246 11.395 1.00 94.50 82 GLY A C 1
ATOM 633 O O . GLY A 1 82 ? -4.812 -6.634 12.564 1.00 94.50 82 GLY A O 1
ATOM 634 N N . TRP A 1 83 ? -5.628 -6.573 10.477 1.00 95.19 83 TRP A N 1
ATOM 635 C CA . TRP A 1 83 ? -6.859 -7.313 10.790 1.00 95.19 83 TRP A CA 1
ATOM 636 C C . TRP A 1 83 ? -6.714 -8.840 10.851 1.00 95.19 83 TRP A C 1
ATOM 638 O O . TRP A 1 83 ? -7.664 -9.519 11.272 1.00 95.19 83 TRP A O 1
ATOM 648 N N . TRP A 1 84 ? -5.503 -9.355 10.611 1.00 94.56 84 TRP A N 1
ATOM 649 C CA . TRP A 1 84 ? -5.118 -10.739 10.913 1.00 94.56 84 TRP A CA 1
ATOM 650 C C . TRP A 1 84 ? -5.438 -11.111 12.367 1.00 94.56 84 TRP A C 1
ATOM 652 O O . TRP A 1 84 ? -5.901 -12.216 12.644 1.00 94.56 84 TRP A O 1
ATOM 662 N N . PHE A 1 85 ? -5.283 -10.168 13.306 1.00 96.00 85 PHE A N 1
ATOM 663 C CA . PHE A 1 85 ? -5.691 -10.321 14.702 1.00 96.00 85 PHE A CA 1
ATOM 664 C C . PHE A 1 85 ? -5.928 -8.947 15.345 1.00 96.00 85 PHE A C 1
ATOM 666 O O . PHE A 1 85 ? -5.001 -8.311 15.840 1.00 96.00 85 PHE A O 1
ATOM 673 N N . CYS A 1 86 ? -7.175 -8.471 15.351 1.00 96.19 86 CYS A N 1
ATOM 674 C CA . CYS A 1 86 ? -7.536 -7.176 15.929 1.00 96.19 86 CYS A CA 1
ATOM 675 C C . CYS A 1 86 ? -8.927 -7.227 16.569 1.00 96.19 86 CYS A C 1
ATOM 677 O O . CYS A 1 86 ? -9.873 -7.750 15.980 1.00 96.19 86 CYS A O 1
ATOM 679 N N . ALA A 1 87 ? -9.047 -6.670 17.771 1.00 96.50 87 ALA A N 1
ATOM 680 C CA . ALA A 1 87 ? -10.290 -6.522 18.511 1.00 96.50 87 ALA A CA 1
ATOM 681 C C . ALA A 1 87 ? -10.639 -5.037 18.628 1.00 96.50 87 ALA A C 1
ATOM 683 O O . ALA A 1 87 ? -9.892 -4.250 19.214 1.00 96.50 87 ALA A O 1
ATOM 684 N N . VAL A 1 88 ? -11.801 -4.665 18.092 1.00 96.50 88 VAL A N 1
ATOM 685 C CA . VAL A 1 88 ? -12.307 -3.289 18.104 1.00 96.50 88 VAL A CA 1
ATOM 686 C C . VAL A 1 88 ? -13.578 -3.229 18.958 1.00 96.50 88 VAL A C 1
ATOM 688 O O . VAL A 1 88 ? -14.499 -4.014 18.726 1.00 96.50 88 VAL A O 1
ATOM 691 N N . PRO A 1 89 ? -13.686 -2.301 19.926 1.00 95.19 89 PRO A N 1
ATOM 692 C CA . PRO A 1 89 ? -14.903 -2.142 20.713 1.00 95.19 89 PRO A CA 1
ATOM 693 C C . PRO A 1 89 ? -16.116 -1.813 19.835 1.00 95.19 89 PRO A C 1
ATOM 695 O O . PRO A 1 89 ? -16.082 -0.887 19.026 1.00 95.19 89 PRO A O 1
ATOM 698 N N . MET A 1 90 ? -17.248 -2.491 20.036 1.00 95.06 90 MET A N 1
ATOM 699 C CA . MET A 1 90 ? -18.461 -2.213 19.247 1.00 95.06 90 MET A CA 1
ATOM 700 C C . MET A 1 90 ? -19.010 -0.793 19.462 1.00 95.06 90 MET A C 1
ATOM 702 O O . MET A 1 90 ? -19.660 -0.234 18.580 1.00 95.06 90 MET A O 1
ATOM 706 N N . THR A 1 91 ? -18.739 -0.183 20.618 1.00 95.00 91 THR A N 1
ATOM 707 C CA . THR A 1 91 ? -19.008 1.242 20.874 1.00 95.00 91 THR A CA 1
ATOM 708 C C . THR A 1 91 ? -18.200 2.146 19.945 1.00 95.00 91 THR A C 1
ATOM 710 O O . THR A 1 91 ? -18.738 3.131 19.444 1.00 95.00 91 THR A O 1
ATOM 713 N N . ALA A 1 92 ? -16.938 1.802 19.678 1.00 95.00 92 ALA A N 1
ATOM 714 C CA . ALA A 1 92 ? -16.089 2.503 18.727 1.00 95.00 92 ALA A CA 1
ATOM 715 C C . ALA A 1 92 ? -16.612 2.343 17.296 1.00 95.00 92 ALA A C 1
ATOM 717 O O . ALA A 1 92 ? -16.770 3.345 16.608 1.00 95.00 92 ALA A O 1
ATOM 718 N N . VAL A 1 93 ? -16.981 1.122 16.891 1.00 95.12 93 VAL A N 1
ATOM 719 C CA . VAL A 1 93 ? -17.560 0.848 15.561 1.00 95.12 93 VAL A CA 1
ATOM 720 C C . VAL A 1 93 ? -18.816 1.688 15.315 1.00 95.12 93 VAL A C 1
ATOM 722 O O . VAL A 1 93 ? -18.945 2.318 14.270 1.00 95.12 93 VAL A O 1
ATOM 725 N N . ARG A 1 94 ? -19.723 1.779 16.297 1.00 93.69 94 ARG A N 1
ATOM 726 C CA . ARG A 1 94 ? -20.939 2.607 16.182 1.00 93.69 94 ARG A CA 1
ATOM 727 C C . ARG A 1 94 ? -20.648 4.101 16.018 1.00 93.69 94 ARG A C 1
ATOM 729 O O . ARG A 1 94 ? -21.412 4.785 15.352 1.00 93.69 94 ARG A O 1
ATOM 736 N N . ARG A 1 95 ? -19.569 4.605 16.624 1.00 93.88 95 ARG A N 1
ATOM 737 C CA . ARG A 1 95 ? -19.155 6.017 16.524 1.00 93.88 95 ARG A CA 1
ATOM 738 C C . ARG A 1 95 ? -18.377 6.311 15.240 1.00 93.88 95 ARG A C 1
ATOM 740 O O . ARG A 1 95 ? -18.503 7.400 14.697 1.00 93.88 95 ARG A O 1
ATOM 747 N N . ALA A 1 96 ? -17.563 5.361 14.784 1.00 93.94 96 ALA A N 1
ATOM 748 C CA . ALA A 1 96 ? -16.679 5.502 13.629 1.00 93.94 96 ALA A CA 1
ATOM 749 C C . ALA A 1 96 ? -17.342 5.123 12.292 1.00 93.94 96 ALA A C 1
ATOM 751 O O . ALA A 1 96 ? -16.794 5.440 11.239 1.00 93.94 96 ALA A O 1
ATOM 752 N N . GLY A 1 97 ? -18.480 4.422 12.318 1.00 94.44 97 GLY A N 1
ATOM 753 C CA . GLY A 1 97 ? -19.066 3.780 11.139 1.00 94.44 97 GLY A CA 1
ATOM 754 C C . GLY A 1 97 ? -18.400 2.439 10.812 1.00 94.44 97 GLY A C 1
ATOM 755 O O . GLY A 1 97 ? -17.395 2.056 11.418 1.00 94.44 97 GLY A O 1
ATOM 756 N N . LEU A 1 98 ? -18.957 1.701 9.851 1.00 95.94 98 LEU A N 1
ATOM 757 C CA . LEU A 1 98 ? -18.369 0.443 9.370 1.00 95.94 98 LEU A CA 1
ATOM 758 C C . LEU A 1 98 ? -17.127 0.722 8.513 1.00 95.94 98 LEU A C 1
ATOM 760 O O . LEU A 1 98 ? -16.956 1.857 8.073 1.00 95.94 98 LEU A O 1
ATOM 764 N N . PRO A 1 99 ? -16.244 -0.260 8.263 1.00 95.50 99 PRO A N 1
ATOM 765 C CA . PRO A 1 99 ? -15.144 -0.122 7.310 1.00 95.50 99 PRO A CA 1
ATOM 766 C C . PRO A 1 99 ? -15.561 0.481 5.968 1.00 95.50 99 PRO A C 1
ATOM 768 O O . PRO A 1 99 ? -16.687 0.276 5.505 1.00 95.50 99 PRO A O 1
ATOM 771 N N . LEU A 1 100 ? -14.653 1.213 5.317 1.00 95.56 100 LEU A N 1
ATOM 772 C CA . LEU A 1 100 ? -14.894 1.582 3.925 1.00 95.56 100 LEU A CA 1
ATOM 773 C C . LEU A 1 100 ? -14.909 0.321 3.050 1.00 95.56 100 LEU A C 1
ATOM 775 O O . LEU A 1 100 ? -14.152 -0.610 3.317 1.00 95.56 100 LEU A O 1
ATOM 779 N N . PRO A 1 101 ? -15.707 0.295 1.970 1.00 94.81 101 PRO A N 1
ATOM 780 C CA . PRO A 1 101 ? -15.741 -0.800 0.996 1.00 94.81 101 PRO A CA 1
ATOM 781 C C . PRO A 1 101 ? -14.492 -0.798 0.088 1.00 94.81 101 PRO A C 1
ATOM 783 O O . PRO A 1 101 ? -14.568 -0.741 -1.144 1.00 94.81 101 PRO A O 1
ATOM 786 N N . LEU A 1 102 ? -13.307 -0.818 0.694 1.00 93.44 102 LEU A N 1
ATOM 787 C CA . LEU A 1 102 ? -12.048 -1.089 0.017 1.00 93.44 102 LEU A CA 1
ATOM 788 C C . LEU A 1 102 ? -11.886 -2.612 -0.010 1.00 93.44 102 LEU A C 1
ATOM 790 O O . LEU A 1 102 ? -11.962 -3.251 1.025 1.00 93.44 102 LEU A O 1
ATOM 794 N N . PHE A 1 103 ? -11.726 -3.200 -1.198 1.00 92.62 103 PHE A N 1
ATOM 795 C CA . PHE A 1 103 ? -11.760 -4.661 -1.347 1.00 92.62 103 PHE A CA 1
ATOM 796 C C . PHE A 1 103 ? -10.649 -5.378 -0.564 1.00 92.62 103 PHE A C 1
ATOM 798 O O . PHE A 1 103 ? -10.910 -6.399 0.055 1.00 92.62 103 PHE A O 1
ATOM 805 N N . ILE A 1 104 ? -9.417 -4.861 -0.629 1.00 91.75 104 ILE A N 1
ATOM 806 C CA . ILE A 1 104 ? -8.254 -5.398 0.083 1.00 91.75 104 ILE A CA 1
ATOM 807 C C . ILE A 1 104 ? -7.207 -4.293 0.269 1.00 91.75 104 ILE A C 1
ATOM 809 O O . ILE A 1 104 ? -7.090 -3.426 -0.604 1.00 91.75 104 ILE A O 1
ATOM 813 N N . ARG A 1 105 ? -6.417 -4.394 1.346 1.00 89.88 105 ARG A N 1
ATOM 814 C CA . ARG A 1 105 ? -5.274 -3.543 1.728 1.00 89.88 105 ARG A CA 1
ATOM 815 C C . ARG A 1 105 ? -5.644 -2.102 2.074 1.00 89.88 105 ARG A C 1
ATOM 817 O O . ARG A 1 105 ? -6.219 -1.378 1.264 1.00 89.88 105 ARG A O 1
ATOM 824 N N . GLY A 1 106 ? -5.162 -1.630 3.220 1.00 93.38 106 GLY A N 1
ATOM 825 C CA . GLY A 1 106 ? -5.261 -0.230 3.628 1.00 93.38 106 GLY A CA 1
ATOM 826 C C . GLY A 1 106 ? -6.630 0.175 4.179 1.00 93.38 106 GLY A C 1
ATOM 827 O O . GLY A 1 106 ? -6.783 1.316 4.603 1.00 93.38 106 GLY A O 1
ATOM 828 N N . ASP A 1 107 ? -7.597 -0.735 4.193 1.00 95.38 107 ASP A N 1
ATOM 829 C CA . ASP A 1 107 ? -8.845 -0.664 4.951 1.00 95.38 107 ASP A CA 1
ATOM 830 C C . ASP A 1 107 ? -8.594 -0.651 6.460 1.00 95.38 107 ASP A C 1
ATOM 832 O O . ASP A 1 107 ? -9.145 0.190 7.164 1.00 95.38 107 ASP A O 1
ATOM 836 N N . ASP A 1 108 ? -7.693 -1.499 6.941 1.00 96.25 108 ASP A N 1
ATOM 837 C CA . ASP A 1 108 ? -7.206 -1.506 8.321 1.00 96.25 108 ASP A CA 1
ATOM 838 C C . ASP A 1 108 ? -6.503 -0.195 8.716 1.00 96.25 108 ASP A C 1
ATOM 840 O O . ASP A 1 108 ? -6.760 0.358 9.790 1.00 96.25 108 ASP A O 1
ATOM 844 N N . ILE A 1 109 ? -5.669 0.344 7.824 1.00 96.38 109 ILE A N 1
ATOM 845 C CA . ILE A 1 109 ? -4.982 1.632 7.977 1.00 96.38 109 ILE A CA 1
ATOM 846 C C . ILE A 1 109 ? -5.993 2.776 8.085 1.00 96.38 109 ILE A C 1
ATOM 848 O O . ILE A 1 109 ? -5.912 3.603 8.998 1.00 96.38 109 ILE A O 1
ATOM 852 N N . GLU A 1 110 ? -6.936 2.837 7.143 1.00 96.69 110 GLU A N 1
ATOM 853 C CA . GLU A 1 110 ? -7.978 3.863 7.114 1.00 96.69 110 GLU A CA 1
ATOM 854 C C . GLU A 1 110 ? -8.836 3.797 8.374 1.00 96.69 110 GLU A C 1
ATOM 856 O O . GLU A 1 110 ? -9.040 4.807 9.051 1.00 96.69 110 GLU A O 1
ATOM 861 N N . TYR A 1 111 ? -9.263 2.592 8.752 1.00 97.44 111 TYR A N 1
ATOM 862 C CA . TYR A 1 111 ? -10.081 2.399 9.934 1.00 97.44 111 TYR A CA 1
ATOM 863 C C . TYR A 1 111 ? -9.325 2.751 11.215 1.00 97.44 111 TYR A C 1
ATOM 865 O O . TYR A 1 111 ? -9.898 3.392 12.090 1.00 97.44 111 TYR A O 1
ATOM 873 N N . GLY A 1 112 ? -8.033 2.421 11.317 1.00 96.69 112 GLY A N 1
ATOM 874 C CA . GLY A 1 112 ? -7.177 2.843 12.430 1.00 96.69 112 GLY A CA 1
ATOM 875 C C . GLY A 1 112 ? -7.114 4.366 12.570 1.00 96.69 112 GLY A C 1
ATOM 876 O O . GLY A 1 112 ? -7.319 4.904 13.660 1.00 96.69 112 GLY A O 1
ATOM 877 N N . CYS A 1 113 ? -6.947 5.082 11.455 1.00 96.31 113 CYS A N 1
ATOM 878 C CA . CYS A 1 113 ? -6.992 6.544 11.433 1.00 96.31 113 CYS A CA 1
ATOM 879 C C . CYS A 1 113 ? -8.367 7.097 11.842 1.00 96.31 113 CYS A C 1
ATOM 881 O O . CYS A 1 113 ? -8.443 8.051 12.625 1.00 96.31 113 CYS A O 1
ATOM 883 N N . ARG A 1 114 ? -9.461 6.502 11.352 1.00 96.19 114 ARG A N 1
ATOM 884 C CA . ARG A 1 114 ? -10.828 6.912 11.705 1.00 96.19 114 ARG A CA 1
ATOM 885 C C . ARG A 1 114 ? -11.162 6.633 13.173 1.00 96.19 114 ARG A C 1
ATOM 887 O O . ARG A 1 114 ? -11.751 7.490 13.830 1.00 96.19 114 ARG A O 1
ATOM 894 N N . LEU A 1 115 ? -10.731 5.494 13.713 1.00 96.75 115 LEU A N 1
ATOM 895 C CA . LEU A 1 115 ? -10.824 5.157 15.136 1.00 96.75 115 LEU A CA 1
ATOM 896 C C . LEU A 1 115 ? -10.049 6.167 15.994 1.00 96.75 115 LEU A C 1
ATOM 898 O O . LEU A 1 115 ? -10.599 6.713 16.953 1.00 96.75 115 LEU A O 1
ATOM 902 N N . GLY A 1 116 ? -8.816 6.495 15.600 1.00 95.62 116 GLY A N 1
ATOM 903 C CA . GLY A 1 116 ? -8.000 7.510 16.264 1.00 95.62 116 GLY A CA 1
ATOM 904 C C . GLY A 1 116 ? -8.675 8.883 16.309 1.00 95.62 116 GLY A C 1
ATOM 905 O O . GLY A 1 116 ? -8.658 9.543 17.349 1.00 95.62 116 GLY A O 1
ATOM 906 N N . ALA A 1 117 ? -9.341 9.289 15.223 1.00 94.62 117 ALA A N 1
ATOM 907 C CA . ALA A 1 117 ? -10.073 10.556 15.147 1.00 94.62 117 ALA A CA 1
ATOM 908 C C . ALA A 1 117 ? -11.270 10.633 16.113 1.00 94.62 117 ALA A C 1
ATOM 910 O O . ALA A 1 117 ? -11.624 11.722 16.560 1.00 94.62 117 ALA A O 1
ATOM 911 N N . VAL A 1 118 ? -11.864 9.492 16.485 1.00 95.38 118 VAL A N 1
ATOM 912 C CA . VAL A 1 118 ? -12.926 9.414 17.505 1.00 95.38 118 VAL A CA 1
ATOM 913 C C . VAL A 1 118 ? -12.389 9.037 18.895 1.00 95.38 118 VAL A C 1
ATOM 915 O O . VAL A 1 118 ? -13.159 8.664 19.784 1.00 95.38 118 VAL A O 1
ATOM 918 N N . GLY A 1 119 ? -11.078 9.159 19.116 1.00 95.62 119 GLY A N 1
ATOM 919 C CA . GLY A 1 119 ? -10.445 8.969 20.422 1.00 95.62 119 GLY A CA 1
ATOM 920 C C . GLY A 1 119 ? -10.216 7.510 20.815 1.00 95.62 119 GLY A C 1
ATOM 921 O O . GLY A 1 119 ? -10.117 7.222 22.003 1.00 95.62 119 GLY A O 1
ATOM 922 N N . VAL A 1 120 ? -10.155 6.590 19.849 1.00 96.75 120 VAL A N 1
ATOM 923 C CA . VAL A 1 120 ? -9.868 5.171 20.097 1.00 96.75 120 VAL A CA 1
ATOM 924 C C . VAL A 1 120 ? -8.419 4.884 19.727 1.00 96.75 120 VAL A C 1
ATOM 926 O O . VAL A 1 120 ? -8.023 5.023 18.573 1.00 96.75 120 VAL A O 1
ATOM 929 N N . ALA A 1 121 ? -7.609 4.503 20.711 1.00 95.50 121 ALA A N 1
ATOM 930 C CA . ALA A 1 121 ? -6.195 4.225 20.506 1.00 95.50 121 ALA A CA 1
ATOM 931 C C . ALA A 1 121 ? -5.973 2.815 19.940 1.00 95.50 121 ALA A C 1
ATOM 933 O O . ALA A 1 121 ? -6.504 1.841 20.474 1.00 95.50 121 ALA A O 1
ATOM 934 N N . SER A 1 122 ? -5.124 2.701 18.918 1.00 95.81 122 SER A N 1
ATOM 935 C CA . SER A 1 122 ? -4.591 1.418 18.450 1.00 95.81 122 SER A CA 1
ATOM 936 C C . SER A 1 122 ? -3.454 0.974 19.374 1.00 95.81 122 SER A C 1
ATOM 938 O O . SER A 1 122 ? -2.426 1.647 19.499 1.00 95.81 122 SER A O 1
ATOM 940 N N . VAL A 1 123 ? -3.657 -0.146 20.060 1.00 94.31 123 VAL A N 1
ATOM 941 C CA . VAL A 1 123 ? -2.751 -0.684 21.078 1.00 94.31 123 VAL A CA 1
ATOM 942 C C . VAL A 1 123 ? -2.297 -2.066 20.634 1.00 94.31 123 VAL A C 1
ATOM 944 O O . VAL A 1 123 ? -3.125 -2.925 20.339 1.00 94.31 123 VAL A O 1
ATOM 947 N N . THR A 1 124 ? -0.989 -2.281 20.573 1.00 92.69 124 THR A N 1
ATOM 948 C CA . THR A 1 124 ? -0.422 -3.605 20.310 1.00 92.69 124 THR A CA 1
ATOM 949 C C . THR A 1 124 ? -0.449 -4.419 21.600 1.00 92.69 124 THR A C 1
ATOM 951 O O . THR A 1 124 ? -0.181 -3.885 22.677 1.00 92.69 124 THR A O 1
ATOM 954 N N . LEU A 1 125 ? -0.813 -5.696 21.522 1.00 92.12 125 LEU A N 1
ATOM 955 C CA . LEU A 1 125 ? -0.951 -6.585 22.671 1.00 92.12 125 LEU A CA 1
ATOM 956 C C . LEU A 1 125 ? 0.204 -7.597 22.686 1.00 92.12 125 LEU A C 1
ATOM 958 O O . LEU A 1 125 ? 0.144 -8.608 21.978 1.00 92.12 125 LEU A O 1
ATOM 962 N N . PRO A 1 126 ? 1.259 -7.355 23.491 1.00 89.69 126 PRO A N 1
ATOM 963 C CA . PRO A 1 126 ? 2.324 -8.325 23.694 1.00 89.69 126 PRO A CA 1
ATOM 964 C C . PRO A 1 126 ? 1.796 -9.708 24.070 1.00 89.69 126 PRO A C 1
ATOM 966 O O . PRO A 1 126 ? 0.850 -9.847 24.844 1.00 89.69 126 PRO A O 1
ATOM 969 N N . GLY A 1 127 ? 2.426 -10.749 23.530 1.00 88.69 127 GLY A N 1
ATOM 970 C CA . GLY A 1 127 ? 2.042 -12.129 23.814 1.00 88.69 127 GLY A CA 1
ATOM 971 C C . GLY A 1 127 ? 0.763 -12.600 23.115 1.00 88.69 127 GLY A C 1
ATOM 972 O O . GLY A 1 127 ? 0.369 -13.742 23.345 1.00 88.69 127 GLY A O 1
ATOM 973 N N . CYS A 1 128 ? 0.141 -11.782 22.262 1.00 94.25 128 CYS A N 1
ATOM 974 C CA . CYS A 1 128 ? -0.869 -12.224 21.302 1.00 94.25 128 CYS A CA 1
ATOM 975 C C . CYS A 1 128 ? -0.296 -12.141 19.889 1.00 94.25 128 CYS A C 1
ATOM 977 O O . CYS A 1 128 ? 0.143 -11.072 19.464 1.00 94.25 128 CYS A O 1
ATOM 979 N N . ALA A 1 129 ? -0.285 -13.262 19.172 1.00 95.44 129 ALA A N 1
ATOM 980 C CA . ALA A 1 129 ? 0.194 -13.307 17.800 1.00 95.44 129 ALA A CA 1
ATOM 981 C C . ALA A 1 129 ? -0.501 -14.394 16.978 1.00 95.44 129 ALA A C 1
ATOM 983 O O . ALA A 1 129 ? -1.028 -15.358 17.531 1.00 95.44 129 ALA A O 1
ATOM 984 N N . VAL A 1 130 ? -0.450 -14.243 15.661 1.00 97.06 130 VAL A N 1
ATOM 985 C CA . VAL A 1 130 ? -0.840 -15.268 14.687 1.00 97.06 130 VAL A CA 1
ATOM 986 C C . VAL A 1 130 ? 0.312 -15.520 13.728 1.00 97.06 130 VAL A C 1
ATOM 988 O O . VAL A 1 130 ? 1.141 -14.633 13.511 1.00 97.06 130 VAL A O 1
ATOM 991 N N . TRP A 1 131 ? 0.366 -16.717 13.156 1.00 96.31 131 TRP A N 1
ATOM 992 C CA . TRP A 1 131 ? 1.251 -17.007 12.033 1.00 96.31 131 TRP A CA 1
ATOM 993 C C . TRP A 1 131 ? 0.478 -16.827 10.741 1.00 96.31 131 TRP A C 1
ATOM 995 O O . TRP A 1 131 ? -0.643 -17.316 10.623 1.00 96.31 131 TRP A O 1
ATOM 1005 N N . HIS A 1 132 ? 1.075 -16.110 9.803 1.00 93.00 132 HIS A N 1
ATOM 1006 C CA . HIS A 1 132 ? 0.483 -15.805 8.512 1.00 93.00 132 HIS A CA 1
ATOM 1007 C C . HIS A 1 132 ? 1.594 -15.760 7.458 1.00 93.00 132 HIS A C 1
ATOM 1009 O O . HIS A 1 132 ? 2.727 -15.350 7.738 1.00 93.00 132 HIS A O 1
ATOM 1015 N N . ASP A 1 133 ? 1.268 -16.153 6.230 1.00 84.69 133 ASP A N 1
ATOM 1016 C CA . ASP A 1 133 ? 2.202 -16.110 5.105 1.00 84.69 133 ASP A CA 1
ATOM 1017 C C . ASP A 1 133 ? 2.711 -14.689 4.853 1.00 84.69 133 ASP A C 1
ATOM 1019 O O . ASP A 1 133 ? 1.924 -13.735 4.754 1.00 84.69 133 ASP A O 1
ATOM 1023 N N . ALA A 1 134 ? 4.025 -14.544 4.677 1.00 69.94 134 ALA A N 1
ATOM 1024 C CA . ALA A 1 134 ? 4.633 -13.242 4.458 1.00 69.94 134 ALA A CA 1
ATOM 1025 C C . ALA A 1 134 ? 4.168 -12.604 3.132 1.00 69.94 134 ALA A C 1
ATOM 1027 O O . ALA A 1 134 ? 4.153 -13.215 2.059 1.00 69.94 134 ALA A O 1
ATOM 1028 N N . PHE A 1 135 ? 3.868 -11.301 3.157 1.00 68.38 135 PHE A N 1
ATOM 1029 C CA . PHE A 1 135 ? 3.381 -10.587 1.967 1.00 68.38 135 PHE A CA 1
ATOM 1030 C C . PHE A 1 135 ? 4.416 -10.446 0.836 1.00 68.38 135 PHE A C 1
ATOM 1032 O O . PHE A 1 135 ? 4.037 -10.143 -0.298 1.00 68.38 135 PHE A O 1
ATOM 1039 N N . ALA A 1 136 ? 5.705 -10.674 1.111 1.00 57.66 136 ALA A N 1
ATOM 1040 C CA . ALA A 1 136 ? 6.808 -10.431 0.178 1.00 57.66 136 ALA A CA 1
ATOM 1041 C C . ALA A 1 136 ? 6.715 -11.249 -1.129 1.00 57.66 136 ALA A C 1
ATOM 1043 O O . ALA A 1 136 ? 7.194 -10.789 -2.166 1.00 57.66 136 ALA A O 1
ATOM 1044 N N . GLY A 1 137 ? 6.066 -12.422 -1.105 1.00 59.25 137 GLY A N 1
ATOM 1045 C CA . GLY A 1 137 ? 5.837 -13.264 -2.289 1.00 59.25 137 GLY A CA 1
ATOM 1046 C C . GLY A 1 137 ? 4.509 -13.020 -3.023 1.00 59.25 137 GLY A C 1
ATOM 1047 O O . GLY A 1 137 ? 4.253 -13.637 -4.056 1.00 59.25 137 GLY A O 1
ATOM 1048 N N . LYS A 1 138 ? 3.640 -12.135 -2.510 1.00 68.19 138 LYS A N 1
ATOM 1049 C CA . LYS A 1 138 ? 2.257 -11.952 -3.003 1.00 68.19 138 LYS A CA 1
ATOM 1050 C C . LYS A 1 138 ? 2.099 -10.762 -3.968 1.00 68.19 138 LYS A C 1
ATOM 1052 O O . LYS A 1 138 ? 0.981 -10.407 -4.336 1.00 68.19 138 LYS A O 1
ATOM 1057 N N . ALA A 1 139 ? 3.189 -10.124 -4.400 1.00 74.62 139 ALA A N 1
ATOM 1058 C CA . ALA A 1 139 ? 3.107 -8.922 -5.225 1.00 74.62 139 ALA A CA 1
ATOM 1059 C C . ALA A 1 139 ? 2.640 -9.213 -6.656 1.00 74.62 139 ALA A C 1
ATOM 1061 O O . ALA A 1 139 ? 3.345 -9.828 -7.449 1.00 74.62 139 ALA A O 1
ATOM 1062 N N . ARG A 1 140 ? 1.454 -8.706 -6.994 1.00 87.00 140 ARG A N 1
ATOM 1063 C CA . ARG A 1 140 ? 0.842 -8.795 -8.324 1.00 87.00 140 ARG A CA 1
ATOM 1064 C C . ARG A 1 140 ? 0.435 -7.403 -8.804 1.00 87.00 140 ARG A C 1
ATOM 1066 O O . ARG A 1 140 ? 0.109 -6.558 -7.965 1.00 87.00 140 ARG A O 1
ATOM 1073 N N . PRO A 1 141 ? 0.372 -7.142 -10.123 1.00 91.81 141 PRO A N 1
ATOM 1074 C CA . PRO A 1 141 ? -0.058 -5.836 -10.606 1.00 91.81 141 PRO A CA 1
ATOM 1075 C C . PRO A 1 141 ? -1.473 -5.458 -10.132 1.00 91.81 141 PRO A C 1
ATOM 1077 O O . PRO A 1 141 ? -1.672 -4.322 -9.714 1.00 91.81 141 PRO A O 1
ATOM 1080 N N . TRP A 1 142 ? -2.431 -6.394 -10.078 1.00 93.88 142 TRP A N 1
ATOM 1081 C CA . TRP A 1 142 ? -3.771 -6.113 -9.529 1.00 93.88 142 TRP A CA 1
ATOM 1082 C C . TRP A 1 142 ? -3.737 -5.714 -8.046 1.00 93.88 142 TRP A C 1
ATOM 1084 O O . TRP A 1 142 ? -4.519 -4.873 -7.616 1.00 93.88 142 TRP A O 1
ATOM 1094 N N . LEU A 1 143 ? -2.809 -6.265 -7.262 1.00 92.81 143 LEU A N 1
ATOM 1095 C CA . LEU A 1 143 ? -2.649 -5.900 -5.857 1.00 92.81 143 LEU A CA 1
ATOM 1096 C C . LEU A 1 143 ? -2.038 -4.499 -5.729 1.00 92.81 143 LEU A C 1
ATOM 1098 O O . LEU A 1 143 ? -2.531 -3.679 -4.966 1.00 92.81 143 LEU A O 1
ATOM 1102 N N . THR A 1 144 ? -1.056 -4.178 -6.581 1.00 93.94 144 THR A N 1
ATOM 1103 C CA . THR A 1 144 ? -0.467 -2.828 -6.673 1.00 93.94 144 THR A CA 1
ATOM 1104 C C . THR A 1 144 ? -1.501 -1.761 -7.019 1.00 93.94 144 THR A C 1
ATOM 1106 O O . THR A 1 144 ? -1.370 -0.614 -6.590 1.00 93.94 144 THR A O 1
ATOM 1109 N N . TYR A 1 145 ? -2.527 -2.115 -7.800 1.00 96.88 145 TYR A N 1
ATOM 1110 C CA . TYR A 1 145 ? -3.659 -1.224 -8.031 1.00 96.88 145 TYR A CA 1
ATOM 1111 C C . TYR A 1 145 ? -4.352 -0.864 -6.709 1.00 96.88 145 TYR A C 1
ATOM 1113 O O . TYR A 1 145 ? -4.559 0.322 -6.449 1.00 96.88 145 TYR A O 1
ATOM 1121 N N . TYR A 1 146 ? -4.673 -1.851 -5.865 1.00 96.31 146 TYR A N 1
ATOM 1122 C CA . TYR A 1 146 ? -5.329 -1.597 -4.580 1.00 96.31 146 TYR A CA 1
ATOM 1123 C C . TYR A 1 146 ? -4.419 -0.823 -3.632 1.00 96.31 146 TYR A C 1
ATOM 1125 O O . TYR A 1 146 ? -4.862 0.196 -3.108 1.00 96.31 146 TYR A O 1
ATOM 1133 N N . ASP A 1 147 ? -3.146 -1.216 -3.516 1.00 94.62 147 ASP A N 1
ATOM 1134 C CA . ASP A 1 147 ? -2.154 -0.515 -2.691 1.00 94.62 147 ASP A CA 1
ATOM 1135 C C . ASP A 1 147 ? -2.128 0.983 -3.022 1.00 94.62 147 ASP A C 1
ATOM 1137 O O . ASP A 1 147 ? -2.228 1.836 -2.142 1.00 94.62 147 ASP A O 1
ATOM 1141 N N . TYR A 1 148 ? -2.043 1.325 -4.312 1.00 96.88 148 TYR A N 1
ATOM 1142 C CA . TYR A 1 148 ? -1.909 2.717 -4.733 1.00 96.88 148 TYR A CA 1
ATOM 1143 C C . TYR A 1 148 ? -3.232 3.488 -4.679 1.00 96.88 148 TYR A C 1
ATOM 1145 O O . TYR A 1 148 ? -3.251 4.657 -4.293 1.00 96.88 148 TYR A O 1
ATOM 1153 N N . ARG A 1 149 ? -4.351 2.857 -5.059 1.00 97.38 149 ARG A N 1
ATOM 1154 C CA . ARG A 1 149 ? -5.674 3.496 -5.007 1.00 97.38 149 ARG A CA 1
ATOM 1155 C C . ARG A 1 149 ? -6.041 3.808 -3.563 1.00 97.38 149 ARG A C 1
ATOM 1157 O O . ARG A 1 149 ? -6.454 4.925 -3.272 1.00 97.38 149 ARG A O 1
ATOM 1164 N N . ASN A 1 150 ? -5.887 2.830 -2.677 1.00 97.19 150 ASN A N 1
ATOM 1165 C CA . ASN A 1 150 ? -6.271 2.957 -1.278 1.00 97.19 150 ASN A CA 1
ATOM 1166 C C . ASN A 1 150 ? -5.322 3.899 -0.537 1.00 97.19 150 ASN A C 1
ATOM 1168 O O . ASN A 1 150 ? -5.799 4.702 0.250 1.00 97.19 150 ASN A O 1
ATOM 1172 N N . LEU A 1 151 ? -4.029 3.942 -0.887 1.00 96.69 151 LEU A N 1
ATOM 1173 C CA . LEU A 1 151 ? -3.129 4.998 -0.411 1.00 96.69 151 LEU A CA 1
ATOM 1174 C C . LEU A 1 151 ? -3.664 6.397 -0.747 1.00 96.69 151 LEU A C 1
ATOM 1176 O O . LEU A 1 151 ? -3.719 7.256 0.129 1.00 96.69 151 LEU A O 1
ATOM 1180 N N . LEU A 1 152 ? -4.083 6.643 -1.995 1.00 97.56 152 LEU A N 1
ATOM 1181 C CA . LEU A 1 152 ? -4.628 7.947 -2.400 1.00 97.56 152 LEU A CA 1
ATOM 1182 C C . LEU A 1 152 ? -5.937 8.284 -1.672 1.00 97.56 152 LEU A C 1
ATOM 1184 O O . LEU A 1 152 ? -6.134 9.436 -1.284 1.00 97.56 152 LEU A O 1
ATOM 1188 N N . VAL A 1 153 ? -6.813 7.293 -1.476 1.00 97.50 153 VAL A N 1
ATOM 1189 C CA . VAL A 1 153 ? -8.052 7.447 -0.699 1.00 97.50 153 VAL A CA 1
ATOM 1190 C C . VAL A 1 153 ? -7.726 7.803 0.749 1.00 97.50 153 VAL A C 1
ATOM 1192 O O . VAL A 1 153 ? -8.168 8.845 1.224 1.00 97.50 153 VAL A O 1
ATOM 1195 N N . ASN A 1 154 ? -6.892 7.015 1.422 1.00 96.94 154 ASN A N 1
ATOM 1196 C CA . ASN A 1 154 ? -6.523 7.235 2.819 1.00 96.94 154 ASN A CA 1
ATOM 1197 C C . ASN A 1 154 ? -5.875 8.613 3.004 1.00 96.94 154 ASN A C 1
ATOM 1199 O O . ASN A 1 154 ? -6.238 9.357 3.915 1.00 96.94 154 ASN A O 1
ATOM 1203 N N . ALA A 1 155 ? -5.005 9.011 2.071 1.00 96.50 155 ALA A N 1
ATOM 1204 C CA . ALA A 1 155 ? -4.378 10.326 2.072 1.00 96.50 155 ALA A CA 1
ATOM 1205 C C . ALA A 1 155 ? -5.352 11.485 1.872 1.00 96.50 155 ALA A C 1
ATOM 1207 O O . ALA A 1 155 ? -5.159 12.563 2.438 1.00 96.50 155 ALA A O 1
ATOM 1208 N N . ALA A 1 156 ? -6.404 11.284 1.079 1.00 96.62 156 ALA A N 1
ATOM 1209 C CA . ALA A 1 156 ? -7.467 12.267 0.941 1.00 96.62 156 ALA A CA 1
ATOM 1210 C C . ALA A 1 156 ? -8.293 12.406 2.226 1.00 96.62 156 ALA A C 1
ATOM 1212 O O . ALA A 1 156 ? -8.684 13.522 2.566 1.00 96.62 156 ALA A O 1
ATOM 1213 N N . LEU A 1 157 ? -8.550 11.295 2.923 1.00 96.50 157 LEU A N 1
ATOM 1214 C CA . LEU A 1 157 ? -9.397 11.244 4.118 1.00 96.50 157 LEU A CA 1
ATOM 1215 C C . LEU A 1 157 ? -8.685 11.706 5.392 1.00 96.50 157 LEU A C 1
ATOM 1217 O O . LEU A 1 157 ? -9.314 12.337 6.239 1.00 96.50 157 LEU A O 1
ATOM 1221 N N . HIS A 1 158 ? -7.379 11.458 5.507 1.00 95.44 158 HIS A N 1
ATOM 1222 C CA . HIS A 1 158 ? -6.596 11.794 6.698 1.00 95.44 158 HIS A CA 1
ATOM 1223 C C . HIS A 1 158 ? -5.360 12.654 6.373 1.00 95.44 158 HIS A C 1
ATOM 1225 O O . HIS A 1 158 ? -4.228 12.261 6.674 1.00 95.44 158 HIS A O 1
ATOM 1231 N N . PRO A 1 159 ? -5.535 13.858 5.793 1.00 93.31 159 PRO A N 1
ATOM 1232 C CA . PRO A 1 159 ? -4.419 14.730 5.422 1.00 93.31 159 PRO A CA 1
ATOM 1233 C C . PRO A 1 159 ? -3.551 15.171 6.615 1.00 93.31 159 PRO A C 1
ATOM 1235 O O . PRO A 1 159 ? -2.402 15.560 6.419 1.00 93.31 159 PRO A O 1
ATOM 1238 N N . GLN A 1 160 ? -4.081 15.101 7.843 1.00 91.31 160 GLN A N 1
ATOM 1239 C CA . GLN A 1 160 ? -3.357 15.367 9.090 1.00 91.31 160 GLN A CA 1
ATOM 1240 C C . GLN A 1 160 ? -2.300 14.306 9.431 1.00 91.31 160 GLN A C 1
ATOM 1242 O O . GLN A 1 160 ? -1.369 14.604 10.172 1.00 91.31 160 GLN A O 1
ATOM 1247 N N . VAL A 1 161 ? -2.442 13.081 8.909 1.00 90.88 161 VAL A N 1
ATOM 1248 C CA . VAL A 1 161 ? -1.443 12.011 9.063 1.00 90.88 161 VAL A CA 1
ATOM 1249 C C . VAL A 1 161 ? -0.319 12.250 8.060 1.00 90.88 161 VAL A C 1
ATOM 1251 O O . VAL A 1 161 ? 0.842 12.422 8.428 1.00 90.88 161 VAL A O 1
ATOM 1254 N N . ALA A 1 162 ? -0.678 12.321 6.779 1.00 89.88 162 ALA A N 1
ATOM 1255 C CA . ALA A 1 162 ? 0.208 12.739 5.706 1.00 89.88 162 ALA A CA 1
ATOM 1256 C C . ALA A 1 162 ? -0.614 13.261 4.515 1.00 89.88 162 ALA A C 1
ATOM 1258 O O . ALA A 1 162 ? -1.689 12.724 4.226 1.00 89.88 162 ALA A O 1
ATOM 1259 N N . PRO A 1 163 ? -0.119 14.274 3.782 1.00 90.69 163 PRO A N 1
ATOM 1260 C CA . PRO A 1 163 ? -0.822 14.789 2.615 1.00 90.69 163 PRO A CA 1
ATOM 1261 C C . PRO A 1 163 ? -0.882 13.742 1.486 1.00 90.69 163 PRO A C 1
ATOM 1263 O O . PRO A 1 163 ? -0.020 12.860 1.414 1.00 90.69 163 PRO A O 1
ATOM 1266 N N . PRO A 1 164 ? -1.853 13.861 0.559 1.00 91.12 164 PRO A N 1
ATOM 1267 C CA . PRO A 1 164 ? -1.840 13.113 -0.693 1.00 91.12 164 PRO A CA 1
ATOM 1268 C C . PRO A 1 164 ? -0.520 13.279 -1.451 1.00 91.12 164 PRO A C 1
ATOM 1270 O O . PRO A 1 164 ? 0.007 14.396 -1.480 1.00 91.12 164 PRO A O 1
ATOM 1273 N N . PRO A 1 165 ? -0.026 12.219 -2.124 1.00 94.06 165 PRO A N 1
ATOM 1274 C CA . PRO A 1 165 ? 1.132 12.306 -3.000 1.00 94.06 165 PRO A CA 1
ATOM 1275 C C . PRO A 1 165 ? 1.035 13.493 -3.958 1.00 94.06 165 PRO A C 1
ATOM 1277 O O . PRO A 1 165 ? 0.030 13.677 -4.661 1.00 94.06 165 PRO A O 1
ATOM 1280 N N . ALA A 1 166 ? 2.095 14.292 -4.009 1.00 95.19 166 ALA A N 1
ATOM 1281 C CA . ALA A 1 166 ? 2.224 15.388 -4.946 1.00 95.19 166 ALA A CA 1
ATOM 1282 C C . ALA A 1 166 ? 2.271 14.853 -6.390 1.00 95.19 166 ALA A C 1
ATOM 1284 O O . ALA A 1 166 ? 2.712 13.725 -6.631 1.00 95.19 166 ALA A O 1
ATOM 1285 N N . PRO A 1 167 ? 1.892 15.657 -7.399 1.00 96.81 167 PRO A N 1
ATOM 1286 C CA . PRO A 1 167 ? 1.918 15.217 -8.793 1.00 96.81 167 PRO A CA 1
ATOM 1287 C C . PRO A 1 167 ? 3.273 14.641 -9.235 1.00 96.81 167 PRO A C 1
ATOM 1289 O O . PRO A 1 167 ? 3.316 13.602 -9.890 1.00 96.81 167 PRO A O 1
ATOM 1292 N N . LEU A 1 168 ? 4.392 15.255 -8.835 1.00 95.25 168 LEU A N 1
ATOM 1293 C CA . LEU A 1 168 ? 5.730 14.738 -9.151 1.00 95.25 168 LEU A CA 1
ATOM 1294 C C . LEU A 1 168 ? 6.033 13.387 -8.485 1.00 95.25 168 LEU A C 1
ATOM 1296 O O . LEU A 1 168 ? 6.768 12.584 -9.056 1.00 95.25 168 LEU A O 1
ATOM 1300 N N . GLU A 1 169 ? 5.459 13.102 -7.316 1.00 94.69 169 GLU A N 1
ATOM 1301 C CA . GLU A 1 169 ? 5.612 11.808 -6.643 1.00 94.69 169 GLU A CA 1
ATOM 1302 C C . GLU A 1 169 ? 4.827 10.716 -7.374 1.00 94.69 169 GLU A C 1
ATOM 1304 O O . GLU A 1 169 ? 5.353 9.620 -7.570 1.00 94.69 169 GLU A O 1
ATOM 1309 N N . VAL A 1 170 ? 3.622 11.029 -7.868 1.00 96.88 170 VAL A N 1
ATOM 1310 C CA . VAL A 1 170 ? 2.835 10.120 -8.722 1.00 96.88 170 VAL A CA 1
ATOM 1311 C C . VAL A 1 170 ? 3.572 9.815 -10.025 1.00 96.88 170 VAL A C 1
ATOM 1313 O O . VAL A 1 170 ? 3.725 8.650 -10.400 1.00 96.88 170 VAL A O 1
ATOM 1316 N N . LEU A 1 171 ? 4.104 10.846 -10.687 1.00 97.75 171 LEU A N 1
ATOM 1317 C CA . LEU A 1 171 ? 4.918 10.678 -11.892 1.00 97.75 171 LEU A CA 1
ATOM 1318 C C . LEU A 1 171 ? 6.170 9.840 -11.604 1.00 97.75 171 LEU A C 1
ATOM 1320 O O . LEU A 1 171 ? 6.478 8.900 -12.338 1.00 97.75 171 LEU A O 1
ATOM 1324 N N . GLY A 1 172 ? 6.861 10.135 -10.502 1.00 96.12 172 GLY A N 1
ATOM 1325 C CA . GLY A 1 172 ? 8.030 9.391 -10.052 1.00 96.12 172 GLY A CA 1
ATOM 1326 C C . GLY A 1 172 ? 7.724 7.922 -9.757 1.00 96.12 172 GLY A C 1
ATOM 1327 O O . GLY A 1 172 ? 8.520 7.060 -10.120 1.00 96.12 172 GLY A O 1
ATOM 1328 N N . ALA A 1 173 ? 6.574 7.615 -9.153 1.00 95.56 173 ALA A N 1
ATOM 1329 C CA . ALA A 1 173 ? 6.139 6.248 -8.865 1.00 95.56 173 ALA A CA 1
ATOM 1330 C C . ALA A 1 173 ? 5.839 5.437 -10.139 1.00 95.56 173 ALA A C 1
ATOM 1332 O O . ALA A 1 173 ? 6.136 4.238 -10.183 1.00 95.56 173 ALA A O 1
ATOM 1333 N N . LEU A 1 174 ? 5.281 6.082 -11.170 1.00 98.19 174 LEU A N 1
ATOM 1334 C CA . LEU A 1 174 ? 5.055 5.483 -12.489 1.00 98.19 174 LEU A CA 1
ATOM 1335 C C . LEU A 1 174 ? 6.384 5.234 -13.213 1.00 98.19 174 LEU A C 1
ATOM 1337 O O . LEU A 1 174 ? 6.663 4.104 -13.612 1.00 98.19 174 LEU A O 1
ATOM 1341 N N . PHE A 1 175 ? 7.238 6.256 -13.323 1.00 98.12 175 PHE A N 1
ATOM 1342 C CA . PHE A 1 175 ? 8.532 6.131 -13.998 1.00 98.12 175 PHE A CA 1
ATOM 1343 C C . PHE A 1 175 ? 9.470 5.152 -13.295 1.00 98.12 175 PHE A C 1
ATOM 1345 O O . PHE A 1 175 ? 10.145 4.388 -13.975 1.00 98.12 175 PHE A O 1
ATOM 1352 N N . ALA A 1 176 ? 9.478 5.099 -11.960 1.00 96.50 176 ALA A N 1
ATOM 1353 C CA . ALA A 1 176 ? 10.290 4.128 -11.234 1.00 96.50 176 ALA A CA 1
ATOM 1354 C C . ALA A 1 176 ? 9.986 2.686 -11.673 1.00 96.50 176 ALA A C 1
ATOM 1356 O O . ALA A 1 176 ? 10.906 1.915 -11.911 1.00 96.50 176 ALA A O 1
ATOM 1357 N N . ARG A 1 177 ? 8.705 2.343 -11.861 1.00 96.50 177 ARG A N 1
ATOM 1358 C CA . ARG A 1 177 ? 8.281 1.016 -12.336 1.00 96.50 177 ARG A CA 1
ATOM 1359 C C . ARG A 1 177 ? 8.614 0.797 -13.810 1.00 96.50 177 ARG A C 1
ATOM 1361 O O . ARG A 1 177 ? 9.137 -0.256 -14.163 1.00 96.50 177 ARG A O 1
ATOM 1368 N N . LEU A 1 178 ? 8.365 1.793 -14.666 1.00 97.88 178 LEU A N 1
ATOM 1369 C CA . LEU A 1 178 ? 8.681 1.716 -16.099 1.00 97.88 178 LEU A CA 1
ATOM 1370 C C . LEU A 1 178 ? 10.179 1.488 -16.354 1.00 97.88 178 LEU A C 1
ATOM 1372 O O . LEU A 1 178 ? 10.538 0.675 -17.204 1.00 97.88 178 LEU A O 1
ATOM 1376 N N . LEU A 1 179 ? 11.041 2.188 -15.612 1.00 97.56 179 LEU A N 1
ATOM 1377 C CA . LEU A 1 179 ? 12.499 2.088 -15.727 1.00 97.56 179 LEU A CA 1
ATOM 1378 C C . LEU A 1 179 ? 13.065 0.803 -15.108 1.00 97.56 179 LEU A C 1
ATOM 1380 O O . LEU A 1 179 ? 14.188 0.431 -15.429 1.00 97.56 179 LEU A O 1
ATOM 1384 N N . CYS A 1 180 ? 12.284 0.123 -14.267 1.00 96.06 180 CYS A N 1
ATOM 1385 C CA . CYS A 1 180 ? 12.582 -1.204 -13.735 1.00 96.06 180 CYS A CA 1
ATOM 1386 C C . CYS A 1 180 ? 11.908 -2.333 -14.534 1.00 96.06 180 CYS A C 1
ATOM 1388 O O . CYS A 1 180 ? 11.825 -3.454 -14.041 1.00 96.06 180 CYS A O 1
ATOM 1390 N N . HIS A 1 181 ? 11.387 -2.066 -15.735 1.00 96.06 181 HIS A N 1
ATOM 1391 C CA . HIS A 1 181 ? 10.715 -3.052 -16.601 1.00 96.06 181 HIS A CA 1
ATOM 1392 C C . HIS A 1 181 ? 9.418 -3.653 -16.015 1.00 96.06 181 HIS A C 1
ATOM 1394 O O . HIS A 1 181 ? 8.929 -4.676 -16.490 1.00 96.06 181 HIS A O 1
ATOM 1400 N N . GLN A 1 182 ? 8.825 -3.005 -15.006 1.00 95.12 182 GLN A N 1
ATOM 1401 C CA . GLN A 1 182 ? 7.575 -3.400 -14.338 1.00 95.12 182 GLN A CA 1
ATOM 1402 C C . GLN A 1 182 ? 6.363 -2.695 -14.975 1.00 95.12 182 GLN A C 1
ATOM 1404 O O . GLN A 1 182 ? 5.618 -1.945 -14.332 1.00 95.12 182 GLN A O 1
ATOM 1409 N N . TYR A 1 183 ? 6.191 -2.877 -16.282 1.00 96.00 183 TYR A N 1
ATOM 1410 C CA . TYR A 1 183 ? 5.196 -2.177 -17.099 1.00 96.00 183 TYR A CA 1
ATOM 1411 C C . TYR A 1 183 ? 3.737 -2.451 -16.689 1.00 96.00 183 TYR A C 1
ATOM 1413 O O . TYR A 1 183 ? 2.913 -1.537 -16.692 1.00 96.00 183 TYR A O 1
ATOM 1421 N N . GLY A 1 184 ? 3.402 -3.685 -16.321 1.00 95.62 184 GLY A N 1
ATOM 1422 C CA . GLY A 1 184 ? 2.109 -4.094 -15.780 1.00 95.62 184 GLY A CA 1
ATOM 1423 C C . GLY A 1 184 ? 1.818 -3.433 -14.435 1.00 95.62 184 GLY A C 1
ATOM 1424 O O . GLY A 1 184 ? 0.722 -2.909 -14.244 1.00 95.62 184 GLY A O 1
ATOM 1425 N N . MET A 1 185 ? 2.809 -3.347 -13.538 1.00 95.12 185 MET A N 1
ATOM 1426 C CA . MET A 1 185 ? 2.650 -2.602 -12.280 1.00 95.12 185 MET A CA 1
ATOM 1427 C C . MET A 1 185 ? 2.447 -1.104 -12.538 1.00 95.12 185 MET A C 1
ATOM 1429 O O . MET A 1 185 ? 1.610 -0.480 -11.891 1.00 95.12 185 MET A O 1
ATOM 1433 N N . ALA A 1 186 ? 3.163 -0.513 -13.502 1.00 97.19 186 ALA A N 1
ATOM 1434 C CA . ALA A 1 186 ? 2.945 0.880 -13.898 1.00 97.19 186 ALA A CA 1
ATOM 1435 C C . ALA A 1 186 ? 1.529 1.101 -14.468 1.00 97.19 186 ALA A C 1
ATOM 1437 O O . ALA A 1 186 ? 0.868 2.084 -14.130 1.00 97.19 186 ALA A O 1
ATOM 1438 N N . ALA A 1 187 ? 1.026 0.171 -15.285 1.00 97.62 187 ALA A N 1
ATOM 1439 C CA . ALA A 1 187 ? -0.335 0.221 -15.813 1.00 97.62 187 ALA A CA 1
ATOM 1440 C C . ALA A 1 187 ? -1.403 0.086 -14.712 1.00 97.62 187 ALA A C 1
ATOM 1442 O O . ALA A 1 187 ? -2.417 0.784 -14.764 1.00 97.62 187 ALA A O 1
ATOM 1443 N N . ALA A 1 188 ? -1.162 -0.753 -13.702 1.00 97.81 188 ALA A N 1
ATOM 1444 C CA . ALA A 1 188 ? -2.031 -0.898 -12.539 1.00 97.81 188 ALA A CA 1
ATOM 1445 C C . ALA A 1 188 ? -2.083 0.378 -11.687 1.00 97.81 188 ALA A C 1
ATOM 1447 O O . ALA A 1 188 ? -3.172 0.859 -11.378 1.00 97.81 188 ALA A O 1
ATOM 1448 N N . VAL A 1 189 ? -0.929 0.995 -11.397 1.00 97.88 189 VAL A N 1
ATOM 1449 C CA . VAL A 1 189 ? -0.864 2.307 -10.724 1.00 97.88 189 VAL A CA 1
ATOM 1450 C C . VAL A 1 189 ? -1.616 3.368 -11.529 1.00 97.88 189 VAL A C 1
ATOM 1452 O O . VAL A 1 189 ? -2.362 4.164 -10.965 1.00 97.88 189 VAL A O 1
ATOM 1455 N N . ARG A 1 190 ? -1.486 3.367 -12.860 1.00 98.31 190 ARG A N 1
ATOM 1456 C CA . ARG A 1 190 ? -2.213 4.311 -13.717 1.00 98.31 190 ARG A CA 1
ATOM 1457 C C . ARG A 1 190 ? -3.732 4.146 -13.593 1.00 98.31 190 ARG A C 1
ATOM 1459 O O . ARG A 1 190 ? -4.442 5.143 -13.473 1.00 98.31 190 ARG A O 1
ATOM 1466 N N . GLN A 1 191 ? -4.227 2.906 -13.601 1.00 98.12 191 GLN A N 1
ATOM 1467 C CA . GLN A 1 191 ? -5.650 2.622 -13.389 1.00 98.12 191 GLN A CA 1
ATOM 1468 C C . GLN A 1 191 ? -6.096 3.044 -11.981 1.00 98.12 191 GLN A C 1
ATOM 1470 O O . GLN A 1 191 ? -7.151 3.653 -11.839 1.00 98.12 191 GLN A O 1
ATOM 1475 N N . ALA A 1 192 ? -5.272 2.804 -10.959 1.00 98.00 192 ALA A N 1
ATOM 1476 C CA . ALA A 1 192 ? -5.553 3.189 -9.577 1.00 98.00 192 ALA A CA 1
ATOM 1477 C C . ALA A 1 192 ? -5.741 4.701 -9.416 1.00 98.00 192 ALA A C 1
ATOM 1479 O O . ALA A 1 192 ? -6.719 5.147 -8.818 1.00 98.00 192 ALA A O 1
ATOM 1480 N N . VAL A 1 193 ? -4.841 5.497 -10.004 1.00 98.50 193 VAL A N 1
ATOM 1481 C CA . VAL A 1 193 ? -4.945 6.964 -10.000 1.00 98.50 193 VAL A CA 1
ATOM 1482 C C . VAL A 1 193 ? -6.189 7.422 -10.760 1.00 98.50 193 VAL A C 1
ATOM 1484 O O . VAL A 1 193 ? -6.894 8.308 -10.286 1.00 98.50 193 VAL A O 1
ATOM 1487 N N . SER A 1 194 ? -6.479 6.821 -11.918 1.00 98.19 194 SER A N 1
ATOM 1488 C CA . SER A 1 194 ? -7.676 7.143 -12.705 1.00 98.19 194 SER A CA 1
ATOM 1489 C C . SER A 1 194 ? -8.961 6.910 -11.903 1.00 98.19 194 SER A C 1
ATOM 1491 O O . SER A 1 194 ? -9.820 7.789 -11.844 1.00 98.19 194 SER A O 1
ATOM 1493 N N . ASP A 1 195 ? -9.073 5.763 -11.233 1.00 97.56 195 ASP A N 1
ATOM 1494 C CA . ASP A 1 195 ? -10.259 5.410 -10.446 1.00 97.56 195 ASP A CA 1
ATOM 1495 C C . ASP A 1 195 ? -10.381 6.264 -9.180 1.00 97.56 195 ASP A C 1
ATOM 1497 O O . ASP A 1 195 ? -11.479 6.690 -8.825 1.00 97.56 195 ASP A O 1
ATOM 1501 N N . TYR A 1 196 ? -9.258 6.593 -8.534 1.00 98.06 196 TYR A N 1
ATOM 1502 C CA . TYR A 1 196 ? -9.236 7.565 -7.442 1.00 98.06 196 TYR A CA 1
ATOM 1503 C C . TYR A 1 196 ? -9.748 8.937 -7.903 1.00 98.06 196 TYR A C 1
ATOM 1505 O O . TYR A 1 196 ? -10.595 9.541 -7.239 1.00 98.06 196 TYR A O 1
ATOM 1513 N N . LEU A 1 197 ? -9.279 9.432 -9.053 1.00 98.38 197 LEU A N 1
ATOM 1514 C CA . LEU A 1 197 ? -9.714 10.718 -9.599 1.00 98.38 197 LEU A CA 1
ATOM 1515 C C . LEU A 1 197 ? -11.198 10.713 -9.977 1.00 98.38 197 LEU A C 1
ATOM 1517 O O . LEU A 1 197 ? -11.848 11.751 -9.861 1.00 98.38 197 LEU A O 1
ATOM 1521 N N . ALA A 1 198 ? -11.761 9.568 -10.356 1.00 96.81 198 ALA A N 1
ATOM 1522 C CA . ALA A 1 198 ? -13.186 9.430 -10.638 1.00 96.81 198 ALA A CA 1
ATOM 1523 C C . ALA A 1 198 ? -14.081 9.523 -9.377 1.00 96.81 198 ALA A C 1
ATOM 1525 O O . ALA A 1 198 ? -15.266 9.835 -9.499 1.00 96.81 198 ALA A O 1
ATOM 1526 N N . GLY A 1 199 ? -13.514 9.372 -8.173 1.00 96.19 199 GLY A N 1
ATOM 1527 C CA . GLY A 1 199 ? -14.172 9.666 -6.894 1.00 96.19 199 GLY A CA 1
ATOM 1528 C C . GLY A 1 199 ? -14.954 8.500 -6.264 1.00 96.19 199 GLY A C 1
ATOM 1529 O O . GLY A 1 199 ? -15.068 7.428 -6.863 1.00 96.19 199 GLY A O 1
ATOM 1530 N N . PRO A 1 200 ? -15.525 8.711 -5.060 1.00 95.50 200 PRO A N 1
ATOM 1531 C CA . PRO A 1 200 ? -16.151 7.652 -4.258 1.00 95.50 200 PRO A CA 1
ATOM 1532 C C . PRO A 1 200 ? -17.357 6.997 -4.932 1.00 95.50 200 PRO A C 1
ATOM 1534 O O . PRO A 1 200 ? -17.552 5.796 -4.786 1.00 95.50 200 PRO A O 1
ATOM 1537 N N . GLY A 1 201 ? -18.115 7.740 -5.747 1.00 91.50 201 GLY A N 1
ATOM 1538 C CA . GLY A 1 201 ? -19.272 7.204 -6.474 1.00 91.50 201 GLY A CA 1
ATOM 1539 C C . GLY A 1 201 ? -18.935 6.083 -7.464 1.00 91.50 201 GLY A C 1
ATOM 1540 O O . GLY A 1 201 ? -19.834 5.398 -7.937 1.00 91.50 201 GLY A O 1
ATOM 1541 N N . GLN A 1 202 ? -17.653 5.852 -7.779 1.00 89.69 202 GLN A N 1
ATOM 1542 C CA . GLN A 1 202 ? -17.260 4.671 -8.543 1.00 89.69 202 GLN A CA 1
ATOM 1543 C C . GLN A 1 202 ? -17.474 3.376 -7.769 1.00 89.69 202 GLN A C 1
ATOM 1545 O O . GLN A 1 202 ? -17.700 2.362 -8.416 1.00 89.69 202 GLN A O 1
ATOM 1550 N N . ILE A 1 203 ? -17.350 3.377 -6.439 1.00 88.56 203 ILE A N 1
ATOM 1551 C CA . ILE A 1 203 ? -17.365 2.153 -5.625 1.00 88.56 203 ILE A CA 1
ATOM 1552 C C . ILE A 1 203 ? -18.674 1.382 -5.803 1.00 88.56 203 ILE A C 1
ATOM 1554 O O . ILE A 1 203 ? -18.628 0.165 -5.925 1.00 88.56 203 ILE A O 1
ATOM 1558 N N . ASP A 1 204 ? -19.799 2.087 -5.914 1.00 85.88 204 ASP A N 1
ATOM 1559 C CA . ASP A 1 204 ? -21.135 1.481 -5.974 1.00 85.88 204 ASP A CA 1
ATOM 1560 C C . ASP A 1 204 ? -21.623 1.153 -7.387 1.00 85.88 204 ASP A C 1
ATOM 1562 O O . ASP A 1 204 ? -22.738 0.672 -7.557 1.00 85.88 204 ASP A O 1
ATOM 1566 N N . ARG A 1 205 ? -20.807 1.395 -8.422 1.00 86.50 205 ARG A N 1
ATOM 1567 C CA . ARG A 1 205 ? -21.211 1.122 -9.813 1.00 86.50 205 ARG A CA 1
ATOM 1568 C C . ARG A 1 205 ? -21.338 -0.361 -10.138 1.00 86.50 205 ARG A C 1
ATOM 1570 O O . ARG A 1 205 ? -22.154 -0.722 -10.972 1.00 86.50 205 ARG A O 1
ATOM 1577 N N . ILE A 1 206 ? -20.480 -1.176 -9.536 1.00 87.31 206 ILE A N 1
ATOM 1578 C CA . ILE A 1 206 ? -20.437 -2.632 -9.687 1.00 87.31 206 ILE A CA 1
ATOM 1579 C C . ILE A 1 206 ? -20.049 -3.234 -8.343 1.00 87.31 206 ILE A C 1
ATOM 1581 O O . ILE A 1 206 ? -19.445 -2.550 -7.511 1.00 87.31 206 ILE A O 1
ATOM 1585 N N . THR A 1 207 ? -20.346 -4.515 -8.139 1.00 89.38 207 THR A N 1
ATOM 1586 C CA . THR A 1 207 ? -19.967 -5.191 -6.893 1.00 89.38 207 THR A CA 1
ATOM 1587 C C . THR A 1 207 ? -18.443 -5.218 -6.722 1.00 89.38 207 THR A C 1
ATOM 1589 O O . THR A 1 207 ? -17.675 -5.194 -7.692 1.00 89.38 207 THR A O 1
ATOM 1592 N N . LEU A 1 208 ? -17.973 -5.283 -5.471 1.00 88.62 208 LEU A N 1
ATOM 1593 C CA . LEU A 1 208 ? -16.536 -5.361 -5.190 1.00 88.62 208 LEU A CA 1
ATOM 1594 C C . LEU A 1 208 ? -15.907 -6.629 -5.791 1.00 88.62 208 LEU A C 1
ATOM 1596 O O . LEU A 1 208 ? -14.795 -6.563 -6.315 1.00 88.62 208 LEU A O 1
ATOM 1600 N N . THR A 1 209 ? -16.640 -7.745 -5.779 1.00 90.62 209 THR A N 1
ATOM 1601 C CA . THR A 1 209 ? -16.234 -9.028 -6.372 1.00 90.62 209 THR A CA 1
ATOM 1602 C C . THR A 1 209 ? -16.114 -8.941 -7.889 1.00 90.62 209 THR A C 1
ATOM 1604 O O . THR A 1 209 ? -15.131 -9.411 -8.464 1.00 90.62 209 THR A O 1
ATOM 1607 N N . GLU A 1 210 ? -17.072 -8.296 -8.556 1.00 92.88 210 GLU A N 1
ATOM 1608 C CA . GLU A 1 210 ? -17.011 -8.079 -10.001 1.00 92.88 210 GLU A CA 1
ATOM 1609 C C . GLU A 1 210 ? -15.828 -7.180 -10.369 1.00 92.88 210 GLU A C 1
ATOM 1611 O O . GLU A 1 210 ? -15.040 -7.511 -11.257 1.00 92.88 210 GLU A O 1
ATOM 1616 N N . ARG A 1 211 ? -15.626 -6.084 -9.627 1.00 92.81 211 ARG A N 1
ATOM 1617 C CA . ARG A 1 211 ? -14.461 -5.211 -9.815 1.00 92.81 211 ARG A CA 1
ATOM 1618 C C . ARG A 1 211 ? -13.155 -5.970 -9.644 1.00 92.81 211 ARG A C 1
ATOM 1620 O O . ARG A 1 211 ? -12.243 -5.801 -10.454 1.00 92.81 211 ARG A O 1
ATOM 1627 N N . HIS A 1 212 ? -13.055 -6.784 -8.596 1.00 94.44 212 HIS A N 1
ATOM 1628 C CA . HIS A 1 212 ? -11.882 -7.613 -8.371 1.00 94.44 212 HIS A CA 1
ATOM 1629 C C . HIS A 1 212 ? -11.660 -8.576 -9.538 1.00 94.44 212 HIS A C 1
ATOM 1631 O O . HIS A 1 212 ? -10.554 -8.641 -10.059 1.00 94.44 212 HIS A O 1
ATOM 1637 N N . SER A 1 213 ? -12.711 -9.239 -10.019 1.00 95.19 213 SER A N 1
ATOM 1638 C CA . SER A 1 213 ? -12.635 -10.158 -11.159 1.00 95.19 213 SER A CA 1
ATOM 1639 C C . SER A 1 213 ? -12.130 -9.458 -12.427 1.00 95.19 213 SER A C 1
ATOM 1641 O O . SER A 1 213 ? -11.215 -9.955 -13.084 1.00 95.19 213 SER A O 1
ATOM 1643 N N . GLN A 1 214 ? -12.639 -8.259 -12.733 1.00 94.94 214 GLN A N 1
ATOM 1644 C CA . GLN A 1 214 ? -12.183 -7.453 -13.872 1.00 94.94 214 GLN A CA 1
ATOM 1645 C C . GLN A 1 214 ? -10.707 -7.037 -13.738 1.00 94.94 214 GLN A C 1
ATOM 1647 O O . GLN A 1 214 ? -9.935 -7.141 -14.696 1.00 94.94 214 GLN A O 1
ATOM 1652 N N . LEU A 1 215 ? -10.293 -6.577 -12.553 1.00 94.69 215 LEU A N 1
ATOM 1653 C CA . LEU A 1 215 ? -8.909 -6.176 -12.286 1.00 94.69 215 LEU A CA 1
ATOM 1654 C C . LEU A 1 215 ? -7.959 -7.372 -12.342 1.00 94.69 215 LEU A C 1
ATOM 1656 O O . LEU A 1 215 ? -6.918 -7.285 -12.991 1.00 94.69 215 LEU A O 1
ATOM 1660 N N . SER A 1 216 ? -8.330 -8.487 -11.720 1.00 93.12 216 SER A N 1
ATOM 1661 C CA . SER A 1 216 ? -7.569 -9.734 -11.723 1.00 93.12 216 SER A CA 1
ATOM 1662 C C . SER A 1 216 ? -7.423 -10.292 -13.133 1.00 93.12 216 SER A C 1
ATOM 1664 O O . SER A 1 216 ? -6.320 -10.678 -13.501 1.00 93.12 216 SER A O 1
ATOM 1666 N N . ALA A 1 217 ? -8.466 -10.251 -13.968 1.00 94.12 217 ALA A N 1
ATOM 1667 C CA . ALA A 1 217 ? -8.370 -10.653 -15.370 1.00 94.12 217 ALA A CA 1
ATOM 1668 C C . ALA A 1 217 ? -7.404 -9.746 -16.153 1.00 94.12 217 ALA A C 1
ATOM 1670 O O . ALA A 1 217 ? -6.474 -10.228 -16.809 1.00 94.12 217 ALA A O 1
ATOM 1671 N N . ARG A 1 218 ? -7.572 -8.422 -16.028 1.00 94.44 218 ARG A N 1
ATOM 1672 C CA . ARG A 1 218 ? -6.768 -7.414 -16.738 1.00 94.44 218 ARG A CA 1
ATOM 1673 C C . ARG A 1 218 ? -5.294 -7.423 -16.337 1.00 94.44 218 ARG A C 1
ATOM 1675 O O . ARG A 1 218 ? -4.427 -7.151 -17.165 1.00 94.44 218 ARG A O 1
ATOM 1682 N N . PHE A 1 219 ? -5.017 -7.712 -15.072 1.00 93.50 219 PHE A N 1
ATOM 1683 C CA . PHE A 1 219 ? -3.692 -7.670 -14.459 1.00 93.50 219 PHE A CA 1
ATOM 1684 C C . PHE A 1 219 ? -3.245 -9.054 -13.953 1.00 93.50 219 PHE A C 1
ATOM 1686 O O . PHE A 1 219 ? -2.480 -9.157 -12.991 1.00 93.50 219 PHE A O 1
ATOM 1693 N N . SER A 1 220 ? -3.720 -10.115 -14.614 1.00 86.94 220 SER A N 1
ATOM 1694 C CA . SER A 1 220 ? -3.437 -11.521 -14.283 1.00 86.94 220 SER A CA 1
ATOM 1695 C C . SER A 1 220 ? -1.972 -11.889 -14.504 1.00 86.94 220 SER A C 1
ATOM 1697 O O . SER A 1 220 ? -1.373 -12.630 -13.721 1.00 86.94 220 SER A O 1
ATOM 1699 N N . ARG A 1 221 ? -1.379 -11.358 -15.578 1.00 82.69 221 ARG A N 1
ATOM 1700 C CA . ARG A 1 221 ? 0.002 -11.637 -15.969 1.00 82.69 221 ARG A CA 1
ATOM 1701 C C . ARG A 1 221 ? 0.959 -10.652 -15.319 1.00 82.69 221 ARG A C 1
ATOM 1703 O O . ARG A 1 221 ? 0.791 -9.436 -15.414 1.00 82.69 221 ARG A O 1
ATOM 1710 N N . GLU A 1 222 ? 1.989 -11.201 -14.692 1.00 83.06 222 GLU A N 1
ATOM 1711 C CA . GLU A 1 222 ? 3.136 -10.421 -14.251 1.00 83.06 222 GLU A CA 1
ATOM 1712 C C . GLU A 1 222 ? 4.069 -10.125 -15.421 1.00 83.06 222 GLU A C 1
ATOM 1714 O O . GLU A 1 222 ? 4.084 -10.845 -16.421 1.00 83.06 222 GLU A O 1
ATOM 1719 N N . ASP A 1 223 ? 4.853 -9.057 -15.295 1.00 85.75 223 ASP A N 1
ATOM 1720 C CA . ASP A 1 223 ? 5.957 -8.850 -16.219 1.00 85.75 223 ASP A CA 1
ATOM 1721 C C . ASP A 1 223 ? 7.077 -9.851 -15.945 1.00 85.75 223 ASP A C 1
ATOM 1723 O O . ASP A 1 223 ? 7.356 -10.214 -14.801 1.00 85.75 223 ASP A O 1
ATOM 1727 N N . GLY A 1 224 ? 7.768 -10.210 -17.018 1.00 88.12 224 GLY A N 1
ATOM 1728 C CA . GLY A 1 224 ? 8.907 -11.107 -16.983 1.00 88.12 224 GLY A CA 1
ATOM 1729 C C . GLY A 1 224 ? 8.551 -12.539 -17.360 1.00 88.12 224 GLY A C 1
ATOM 1730 O O . GLY A 1 224 ? 7.403 -12.972 -17.285 1.00 88.12 224 GLY A O 1
ATOM 1731 N N . GLN A 1 225 ? 9.560 -13.258 -17.830 1.00 90.44 225 GLN A N 1
ATOM 1732 C CA . GLN A 1 225 ? 9.439 -14.661 -18.214 1.00 90.44 225 GLN A CA 1
ATOM 1733 C C . GLN A 1 225 ? 9.931 -15.538 -17.060 1.00 90.44 225 GLN A C 1
ATOM 1735 O O . GLN A 1 225 ? 10.918 -15.164 -16.422 1.00 90.44 225 GLN A O 1
ATOM 1740 N N . PRO A 1 226 ? 9.284 -16.679 -16.765 1.00 90.25 226 PRO A N 1
ATOM 1741 C CA . PRO A 1 226 ? 9.815 -17.627 -15.795 1.00 90.25 226 PRO A CA 1
ATOM 1742 C C . PRO A 1 226 ? 11.250 -18.014 -16.146 1.00 90.25 226 PRO A C 1
ATOM 1744 O O . PRO A 1 226 ? 11.558 -18.282 -17.308 1.00 90.25 226 PRO A O 1
ATOM 1747 N N .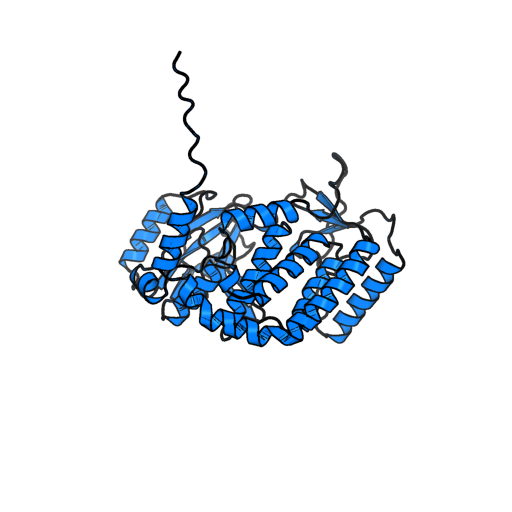 LEU A 1 227 ? 12.125 -18.032 -15.143 1.00 88.31 227 LEU A N 1
ATOM 1748 C CA . LEU A 1 227 ? 13.459 -18.597 -15.297 1.00 88.31 227 LEU A CA 1
ATOM 1749 C C . LEU A 1 227 ? 13.321 -20.092 -15.624 1.00 88.31 227 LEU A C 1
ATOM 1751 O O . LEU A 1 227 ? 12.514 -20.786 -15.001 1.00 88.31 227 LEU A O 1
ATOM 1755 N N . ALA A 1 228 ? 14.081 -20.576 -16.609 1.00 86.06 228 ALA A N 1
ATOM 1756 C CA . ALA A 1 228 ? 13.990 -21.965 -17.043 1.00 86.06 228 ALA A CA 1
ATOM 1757 C C . ALA A 1 228 ? 14.323 -22.931 -15.884 1.00 86.06 228 ALA A C 1
ATOM 1759 O O . ALA A 1 228 ? 15.276 -22.673 -15.136 1.00 86.06 228 ALA A O 1
ATOM 1760 N N . PRO A 1 229 ? 13.577 -24.044 -15.728 1.00 80.50 229 PRO A N 1
ATOM 1761 C CA . PRO A 1 229 ? 13.855 -25.035 -14.693 1.00 80.50 229 PRO A CA 1
ATOM 1762 C C . PRO A 1 229 ? 15.315 -25.503 -14.730 1.00 80.50 229 PRO A C 1
ATOM 1764 O O . PRO A 1 229 ? 15.872 -25.724 -15.802 1.00 80.50 229 PRO A O 1
ATOM 1767 N N . GLY A 1 230 ? 15.945 -25.624 -13.560 1.00 78.06 230 GLY A N 1
ATOM 1768 C CA . GLY A 1 230 ? 17.350 -26.034 -13.437 1.00 78.06 230 GLY A CA 1
ATOM 1769 C C . GLY A 1 230 ? 18.383 -24.939 -13.732 1.00 78.06 230 GLY A C 1
ATOM 1770 O O . GLY A 1 230 ? 19.569 -25.163 -13.507 1.00 78.06 230 GLY A O 1
ATOM 1771 N N . THR A 1 231 ? 17.970 -23.744 -14.174 1.00 82.00 231 THR A N 1
ATOM 1772 C CA . THR A 1 231 ? 18.895 -22.611 -14.334 1.00 82.00 231 THR A CA 1
ATOM 1773 C C . THR A 1 231 ? 19.139 -21.949 -12.975 1.00 82.00 231 THR A C 1
ATOM 1775 O O . THR A 1 231 ? 18.178 -21.472 -12.363 1.00 82.00 231 THR A O 1
ATOM 1778 N N . PRO A 1 232 ? 20.390 -21.882 -12.479 1.00 82.62 232 PRO A N 1
ATOM 1779 C CA . PRO A 1 232 ? 20.680 -21.191 -11.231 1.00 82.62 232 PRO A CA 1
ATOM 1780 C C . PRO A 1 232 ? 20.408 -19.691 -11.382 1.00 82.62 232 PRO A C 1
ATOM 1782 O O . PRO A 1 232 ? 20.782 -19.067 -12.378 1.00 82.62 232 PRO A O 1
ATOM 1785 N N . ALA A 1 233 ? 19.749 -19.099 -10.384 1.00 83.06 233 ALA A N 1
ATOM 1786 C CA . ALA A 1 233 ? 19.551 -17.658 -10.352 1.00 83.06 233 ALA A CA 1
ATOM 1787 C C . ALA A 1 233 ? 20.907 -16.937 -10.197 1.00 83.06 233 ALA A C 1
ATOM 1789 O O . ALA A 1 233 ? 21.781 -17.424 -9.474 1.00 83.06 233 ALA A O 1
ATOM 1790 N N . PRO A 1 234 ? 21.087 -15.761 -10.823 1.00 89.06 234 PRO A N 1
ATOM 1791 C CA . PRO A 1 234 ? 22.287 -14.960 -10.631 1.00 89.06 234 PRO A CA 1
ATOM 1792 C C . PRO A 1 234 ? 22.427 -14.515 -9.166 1.00 89.06 234 PRO A C 1
ATOM 1794 O O . PRO A 1 234 ? 21.423 -14.460 -8.435 1.00 89.06 234 PRO A O 1
ATOM 1797 N N . PRO A 1 235 ? 23.646 -14.150 -8.727 1.00 90.12 235 PRO A N 1
ATOM 1798 C CA . PRO A 1 235 ? 23.893 -13.757 -7.345 1.00 90.12 235 PRO A CA 1
ATOM 1799 C C . PRO A 1 235 ? 22.980 -12.598 -6.909 1.00 90.12 235 PRO A C 1
ATOM 1801 O O . PRO A 1 235 ? 22.581 -11.772 -7.742 1.00 90.12 235 PRO A O 1
ATOM 1804 N N . PRO A 1 236 ? 22.621 -12.512 -5.615 1.00 89.06 236 PRO A N 1
ATOM 1805 C CA . PRO A 1 236 ? 21.810 -11.414 -5.112 1.00 89.06 236 PRO A CA 1
ATOM 1806 C C . PRO A 1 236 ? 22.468 -10.057 -5.382 1.00 89.06 236 PRO A C 1
ATOM 1808 O O . PRO A 1 236 ? 23.597 -9.801 -4.966 1.00 89.06 236 PRO A O 1
ATOM 1811 N N . GLY A 1 237 ? 21.747 -9.172 -6.065 1.00 87.88 237 GLY A N 1
ATOM 1812 C CA . GLY A 1 237 ? 22.138 -7.782 -6.228 1.00 87.88 237 GLY A CA 1
ATOM 1813 C C . GLY A 1 237 ? 21.982 -7.001 -4.924 1.00 87.88 237 GLY A C 1
ATOM 1814 O O . GLY A 1 237 ? 21.172 -7.340 -4.056 1.00 87.88 237 GLY A O 1
ATOM 1815 N N . SER A 1 238 ? 22.746 -5.919 -4.793 1.00 86.81 238 SER A N 1
ATOM 1816 C CA . SER A 1 238 ? 22.639 -5.020 -3.648 1.00 86.81 238 SER A CA 1
ATOM 1817 C C . SER A 1 238 ? 21.494 -4.025 -3.822 1.00 86.81 238 SER A C 1
ATOM 1819 O O . SER A 1 238 ? 21.283 -3.460 -4.900 1.00 86.81 238 SER A O 1
ATOM 1821 N N . ALA A 1 239 ? 20.764 -3.780 -2.730 1.00 82.31 239 ALA A N 1
ATOM 1822 C CA . ALA A 1 239 ? 19.912 -2.605 -2.644 1.00 82.31 239 ALA A CA 1
ATOM 1823 C C . ALA A 1 239 ? 20.791 -1.357 -2.787 1.00 82.31 239 ALA A C 1
ATOM 1825 O O . ALA A 1 239 ? 21.906 -1.308 -2.265 1.00 82.31 239 ALA A O 1
ATOM 1826 N N . ARG A 1 240 ? 20.291 -0.351 -3.502 1.00 85.94 240 ARG A N 1
ATOM 1827 C CA . ARG A 1 240 ? 20.956 0.946 -3.606 1.00 85.94 240 ARG A CA 1
ATOM 1828 C C . ARG A 1 240 ? 20.006 2.037 -3.180 1.00 85.94 240 ARG A C 1
ATOM 1830 O O . ARG A 1 240 ? 18.864 2.084 -3.647 1.00 85.94 240 ARG A O 1
ATOM 1837 N N . ASP A 1 241 ? 20.519 2.924 -2.341 1.00 81.75 241 ASP A N 1
ATOM 1838 C CA . ASP A 1 241 ? 19.759 4.062 -1.869 1.00 81.75 241 ASP A CA 1
ATOM 1839 C C . ASP A 1 241 ? 19.382 4.971 -3.029 1.00 81.75 241 ASP A C 1
ATOM 1841 O O . ASP A 1 241 ? 20.163 5.261 -3.945 1.00 81.75 241 ASP A O 1
ATOM 1845 N N . ARG A 1 242 ? 18.139 5.440 -2.982 1.00 80.19 242 ARG A N 1
ATOM 1846 C CA . ARG A 1 242 ? 17.675 6.452 -3.915 1.00 80.19 242 ARG A CA 1
ATOM 1847 C C . ARG A 1 242 ? 18.390 7.770 -3.595 1.00 80.19 242 ARG A C 1
ATOM 1849 O O . ARG A 1 242 ? 18.428 8.164 -2.430 1.00 80.19 242 ARG A O 1
ATOM 1856 N N . PRO A 1 243 ? 18.887 8.507 -4.606 1.00 85.69 243 PRO A N 1
ATOM 1857 C CA . PRO A 1 243 ? 19.388 9.855 -4.382 1.00 85.69 243 PRO A CA 1
ATOM 1858 C C . PRO A 1 243 ? 18.328 10.720 -3.686 1.00 85.69 243 PRO A C 1
ATOM 1860 O O . PRO A 1 243 ? 17.175 10.733 -4.111 1.00 85.69 243 PRO A O 1
ATOM 1863 N N . GLN A 1 244 ? 18.715 11.457 -2.644 1.00 84.31 244 GLN A N 1
ATOM 1864 C CA . GLN A 1 244 ? 17.779 12.313 -1.901 1.00 84.31 244 GLN A CA 1
ATOM 1865 C C . GLN A 1 244 ? 17.438 13.603 -2.666 1.00 84.31 244 GLN A C 1
ATOM 1867 O O . GLN A 1 244 ? 16.314 14.093 -2.611 1.00 84.31 244 GLN A O 1
ATOM 1872 N N . ALA A 1 245 ? 18.396 14.146 -3.425 1.00 90.88 245 ALA A N 1
ATOM 1873 C CA . ALA A 1 245 ? 18.204 15.380 -4.181 1.00 90.88 245 ALA A CA 1
ATOM 1874 C C . ALA A 1 245 ? 17.369 15.141 -5.449 1.00 90.88 245 ALA A C 1
ATOM 1876 O O . ALA A 1 245 ? 17.738 14.322 -6.298 1.00 90.88 245 ALA A O 1
ATOM 1877 N N . ILE A 1 246 ? 16.297 15.922 -5.628 1.00 89.62 246 ILE A N 1
ATOM 1878 C CA . ILE A 1 246 ? 15.363 15.769 -6.754 1.00 89.62 246 ILE A CA 1
ATOM 1879 C C . ILE A 1 246 ? 16.061 15.858 -8.120 1.00 89.62 246 ILE A C 1
ATOM 1881 O O . ILE A 1 246 ? 15.789 15.041 -8.997 1.00 89.62 246 ILE A O 1
ATOM 1885 N N . GLY A 1 247 ? 17.041 16.755 -8.280 1.00 93.00 247 GLY A N 1
ATOM 1886 C CA . GLY A 1 247 ? 17.816 16.878 -9.520 1.00 93.00 247 GLY A CA 1
ATOM 1887 C C . GLY A 1 247 ? 18.603 15.608 -9.864 1.00 93.00 247 GLY A C 1
ATOM 1888 O O . GLY A 1 247 ? 18.629 15.188 -11.019 1.00 93.00 247 GLY A O 1
ATOM 1889 N N . ARG A 1 248 ? 19.169 14.923 -8.859 1.00 94.38 248 ARG A N 1
ATOM 1890 C CA . ARG A 1 248 ? 19.882 13.647 -9.056 1.00 94.38 248 ARG A CA 1
ATOM 1891 C C . ARG A 1 248 ? 18.924 12.509 -9.404 1.00 94.38 248 ARG A C 1
ATOM 1893 O O . ARG A 1 248 ? 19.266 11.661 -10.223 1.00 94.38 248 ARG A O 1
ATOM 1900 N N . VAL A 1 249 ? 17.725 12.502 -8.818 1.00 94.56 249 VAL A N 1
ATOM 1901 C CA . VAL A 1 249 ? 16.662 11.547 -9.172 1.00 94.56 249 VAL A CA 1
ATOM 1902 C C . VAL A 1 249 ? 16.241 11.730 -10.629 1.00 94.56 249 VAL A C 1
ATOM 1904 O O . VAL A 1 249 ? 16.195 10.754 -11.374 1.00 94.56 249 VAL A O 1
ATOM 1907 N N . VAL A 1 250 ? 15.980 12.969 -11.052 1.00 95.44 250 VAL A N 1
ATOM 1908 C CA . VAL A 1 250 ? 15.595 13.285 -12.435 1.00 95.44 250 VAL A CA 1
ATOM 1909 C C . VAL A 1 250 ? 16.707 12.894 -13.409 1.00 95.44 250 VAL A C 1
ATOM 1911 O O . VAL A 1 250 ? 16.437 12.200 -14.386 1.00 95.44 250 VAL A O 1
ATOM 1914 N N . ALA A 1 251 ? 17.963 13.242 -13.116 1.00 96.44 251 ALA A N 1
ATOM 1915 C CA . ALA A 1 251 ? 19.107 12.862 -13.946 1.00 96.44 251 ALA A CA 1
ATOM 1916 C C . ALA A 1 251 ? 19.261 11.335 -14.072 1.00 96.44 251 ALA A C 1
ATOM 1918 O O . ALA A 1 251 ? 19.496 10.822 -15.167 1.00 96.44 251 ALA A O 1
ATOM 1919 N N . LEU A 1 252 ? 19.081 10.590 -12.973 1.00 96.38 252 LEU A N 1
ATOM 1920 C CA . LEU A 1 252 ? 19.090 9.125 -12.988 1.00 96.38 252 LEU A CA 1
ATOM 1921 C C . LEU A 1 252 ? 17.991 8.568 -13.901 1.00 96.38 252 LEU A C 1
ATOM 1923 O O . LEU A 1 252 ? 18.261 7.670 -14.704 1.00 96.38 252 LEU A O 1
ATOM 1927 N N . PHE A 1 253 ? 16.776 9.106 -13.782 1.00 97.19 253 PHE A N 1
ATOM 1928 C CA . PHE A 1 253 ? 15.613 8.658 -14.544 1.00 97.19 253 PHE A CA 1
ATOM 1929 C C . PHE A 1 253 ? 15.791 8.943 -16.035 1.00 97.19 253 PHE A C 1
ATOM 1931 O O . PHE A 1 253 ? 15.618 8.036 -16.845 1.00 97.19 253 PHE A O 1
ATOM 1938 N N . LEU A 1 254 ? 16.218 10.159 -16.392 1.00 97.50 254 LEU A N 1
ATOM 1939 C CA . LEU A 1 254 ? 16.527 10.542 -17.771 1.00 97.50 254 LEU A CA 1
ATOM 1940 C C . LEU A 1 254 ? 17.622 9.654 -18.360 1.00 97.50 254 LEU A C 1
ATOM 1942 O O . LEU A 1 254 ? 17.443 9.086 -19.435 1.00 97.50 254 LEU A O 1
ATOM 1946 N N . ARG A 1 255 ? 18.726 9.454 -17.629 1.00 97.00 255 ARG A N 1
ATOM 1947 C CA . ARG A 1 255 ? 19.813 8.577 -18.074 1.00 97.00 255 ARG A CA 1
ATOM 1948 C C . ARG A 1 255 ? 19.323 7.149 -18.318 1.00 97.00 255 ARG A C 1
ATOM 1950 O O . ARG A 1 255 ? 19.680 6.573 -19.341 1.00 97.00 255 ARG A O 1
ATOM 1957 N N . ARG A 1 256 ? 18.512 6.571 -17.418 1.00 96.12 256 ARG A N 1
ATOM 1958 C CA . ARG A 1 256 ? 17.944 5.223 -17.630 1.00 96.12 256 ARG A CA 1
ATOM 1959 C C . ARG A 1 256 ? 17.004 5.187 -18.824 1.00 96.12 256 ARG A C 1
ATOM 1961 O O . ARG A 1 256 ? 17.111 4.278 -19.640 1.00 96.12 256 ARG A O 1
ATOM 1968 N N . PHE A 1 257 ? 16.127 6.176 -18.949 1.00 97.81 257 PHE A N 1
ATOM 1969 C CA . PHE A 1 257 ? 15.185 6.260 -20.057 1.00 97.81 257 PHE A CA 1
ATOM 1970 C C . PHE A 1 257 ? 15.906 6.302 -21.410 1.00 97.81 257 PHE A C 1
ATOM 1972 O O . PHE A 1 257 ? 15.553 5.540 -22.312 1.00 97.81 257 PHE A O 1
ATOM 1979 N N . ILE A 1 258 ? 16.949 7.131 -21.533 1.00 97.50 258 ILE A N 1
ATOM 1980 C CA . ILE A 1 258 ? 17.778 7.242 -22.742 1.00 97.50 258 ILE A CA 1
ATOM 1981 C C . ILE A 1 258 ? 18.477 5.915 -23.037 1.00 97.50 258 ILE A C 1
ATOM 1983 O O . ILE A 1 258 ? 18.390 5.420 -24.156 1.00 97.50 258 ILE A O 1
ATOM 1987 N N . GLN A 1 259 ? 19.118 5.300 -22.041 1.00 96.62 259 GLN A N 1
ATOM 1988 C CA . GLN A 1 259 ? 19.823 4.028 -22.220 1.00 96.62 259 GLN A CA 1
ATOM 1989 C C . GLN A 1 259 ? 18.898 2.902 -22.690 1.00 96.62 259 GLN A C 1
ATOM 1991 O O . GLN A 1 259 ? 19.206 2.234 -23.674 1.00 96.62 259 GLN A O 1
ATOM 1996 N N . ILE A 1 260 ? 17.746 2.719 -22.039 1.00 95.81 260 ILE A N 1
ATOM 1997 C CA . ILE A 1 260 ? 16.770 1.695 -22.439 1.00 95.81 260 ILE A CA 1
ATOM 1998 C C . ILE A 1 260 ? 16.218 2.009 -23.839 1.00 95.81 260 ILE A C 1
ATOM 2000 O O . ILE A 1 260 ? 16.069 1.113 -24.671 1.00 95.81 260 ILE A O 1
ATOM 2004 N N . SER A 1 261 ? 15.962 3.286 -24.139 1.00 96.62 261 SER A N 1
ATOM 2005 C CA . SER A 1 261 ? 15.488 3.727 -25.458 1.00 96.62 261 SER A CA 1
ATOM 2006 C C . SER A 1 261 ? 16.506 3.491 -26.571 1.00 96.62 261 SER A C 1
ATOM 2008 O O . SER A 1 261 ? 16.101 3.138 -27.681 1.00 96.62 261 SER A O 1
ATOM 2010 N N . ALA A 1 262 ? 17.797 3.634 -26.268 1.00 96.31 262 ALA A N 1
ATOM 2011 C CA . ALA A 1 262 ? 18.914 3.336 -27.159 1.00 96.31 262 ALA A CA 1
ATOM 2012 C C . ALA A 1 262 ? 19.206 1.827 -27.278 1.00 96.31 262 ALA A C 1
ATOM 2014 O O . ALA A 1 262 ? 20.019 1.428 -28.102 1.00 96.31 262 ALA A O 1
ATOM 2015 N N . GLY A 1 263 ? 18.536 0.977 -26.490 1.00 91.88 263 GLY A N 1
ATOM 2016 C CA . GLY A 1 263 ? 18.747 -0.471 -26.501 1.00 91.88 263 GLY A CA 1
ATOM 2017 C C . GLY A 1 263 ? 19.966 -0.935 -25.703 1.00 91.88 263 GLY A C 1
ATOM 2018 O O . GLY A 1 263 ? 20.418 -2.058 -25.903 1.00 91.88 263 GLY A O 1
ATOM 2019 N N . ALA A 1 264 ? 20.494 -0.108 -24.797 1.00 89.88 264 ALA A N 1
ATOM 2020 C CA . ALA A 1 264 ? 21.595 -0.501 -23.925 1.00 89.88 264 ALA A CA 1
ATOM 2021 C C . ALA A 1 264 ? 21.195 -1.698 -23.046 1.00 89.88 264 ALA A C 1
ATOM 2023 O O . ALA A 1 264 ? 20.138 -1.683 -22.413 1.00 89.88 264 ALA A O 1
ATOM 2024 N N . GLY A 1 265 ? 22.052 -2.717 -22.997 1.00 82.31 265 GLY A N 1
ATOM 2025 C CA . GLY A 1 265 ? 21.802 -3.953 -22.257 1.00 82.31 265 GLY A CA 1
ATOM 2026 C C . GLY A 1 265 ? 20.791 -4.897 -22.911 1.00 82.31 265 GLY A C 1
ATOM 2027 O O . GLY A 1 265 ? 20.338 -5.847 -22.279 1.00 82.31 265 GLY A O 1
ATOM 2028 N N . ARG A 1 266 ? 20.374 -4.637 -24.158 1.00 83.38 266 ARG A N 1
ATOM 2029 C CA . ARG A 1 266 ? 19.472 -5.530 -24.891 1.00 83.38 266 ARG A CA 1
ATOM 2030 C C . ARG A 1 266 ? 20.234 -6.776 -25.341 1.00 83.38 266 ARG A C 1
ATOM 2032 O O . ARG A 1 266 ? 21.155 -6.671 -26.137 1.00 83.38 266 ARG A O 1
ATOM 2039 N N . GLY A 1 267 ? 19.770 -7.942 -24.902 1.00 79.12 267 GLY A N 1
ATOM 2040 C CA . GLY A 1 267 ? 20.405 -9.228 -25.210 1.00 79.12 267 GLY A CA 1
ATOM 2041 C C . GLY A 1 267 ? 21.455 -9.651 -24.184 1.00 79.12 267 GLY A C 1
ATOM 2042 O O . GLY A 1 267 ? 21.858 -10.809 -24.198 1.00 79.12 267 GLY A O 1
ATOM 2043 N N . ASP A 1 268 ? 21.835 -8.761 -23.263 1.00 87.94 268 ASP A N 1
ATOM 2044 C CA . ASP A 1 268 ? 22.722 -9.103 -22.155 1.00 87.94 268 ASP A CA 1
ATOM 2045 C C . ASP A 1 268 ? 22.050 -10.132 -21.228 1.00 87.94 268 ASP A C 1
ATOM 2047 O O . ASP A 1 268 ? 20.837 -10.050 -20.981 1.00 87.94 268 ASP A O 1
ATOM 2051 N N . PRO A 1 269 ? 22.813 -11.085 -20.668 1.00 86.56 269 PRO A N 1
ATOM 2052 C CA . PRO A 1 269 ? 22.290 -11.994 -19.661 1.00 86.56 269 PRO A CA 1
ATOM 2053 C C . PRO A 1 269 ? 21.957 -11.242 -18.366 1.00 86.56 269 PRO A C 1
ATOM 2055 O O . PRO A 1 269 ? 22.630 -10.284 -17.978 1.00 86.56 269 PRO A O 1
ATOM 2058 N N . ALA A 1 270 ? 20.935 -11.715 -17.650 1.00 90.12 270 ALA A N 1
ATOM 2059 C CA . ALA A 1 270 ? 20.622 -11.202 -16.322 1.00 90.12 270 ALA A CA 1
ATOM 2060 C C . ALA A 1 270 ? 21.750 -11.559 -15.338 1.00 90.12 270 ALA A C 1
ATOM 2062 O O . ALA A 1 270 ? 21.990 -12.731 -15.059 1.00 90.12 270 ALA A O 1
ATOM 2063 N N . ASN A 1 271 ? 22.429 -10.548 -14.796 1.00 87.44 271 ASN A N 1
ATOM 2064 C CA . ASN A 1 271 ? 23.642 -10.725 -13.986 1.00 87.44 271 ASN A CA 1
ATOM 2065 C C . ASN A 1 271 ? 23.422 -10.631 -12.467 1.00 87.44 271 ASN A C 1
ATOM 2067 O O . ASN A 1 271 ? 24.332 -10.933 -11.698 1.00 87.44 271 ASN A O 1
ATOM 2071 N N . ALA A 1 272 ? 22.231 -10.223 -12.027 1.00 92.44 272 ALA A N 1
ATOM 2072 C CA . ALA A 1 272 ? 21.889 -10.087 -10.617 1.00 92.44 272 ALA A CA 1
ATOM 2073 C C . ALA A 1 272 ? 20.424 -10.454 -10.356 1.00 92.44 272 ALA A C 1
ATOM 2075 O O . ALA A 1 272 ? 19.554 -10.277 -11.220 1.00 92.44 272 ALA A O 1
ATOM 2076 N N . SER A 1 273 ? 20.154 -10.957 -9.148 1.00 92.44 273 SER A N 1
ATOM 2077 C CA . SER A 1 273 ? 18.801 -11.243 -8.672 1.00 92.44 273 SER A CA 1
ATOM 2078 C C . SER A 1 273 ? 18.375 -10.301 -7.544 1.00 92.44 273 SER A C 1
ATOM 2080 O O . SER A 1 273 ? 19.147 -10.002 -6.635 1.00 92.44 273 SER A O 1
ATOM 2082 N N . TYR A 1 274 ? 17.117 -9.868 -7.537 1.00 91.06 274 TYR A N 1
ATOM 2083 C CA . TYR A 1 274 ? 16.586 -8.907 -6.565 1.00 91.06 274 TYR A CA 1
ATOM 2084 C C . TYR A 1 274 ? 15.280 -9.408 -5.948 1.00 91.06 274 TYR A C 1
ATOM 2086 O O . TYR A 1 274 ? 14.466 -10.038 -6.626 1.00 91.06 274 TYR A O 1
ATOM 2094 N N . SER A 1 275 ? 15.050 -9.101 -4.669 1.00 87.31 275 SER A N 1
ATOM 2095 C CA . SER A 1 275 ? 13.698 -9.137 -4.104 1.00 87.31 275 SER A CA 1
ATOM 2096 C C . SER A 1 275 ? 12.931 -7.897 -4.555 1.00 87.31 275 SER A C 1
ATOM 2098 O O . SER A 1 275 ? 13.529 -6.902 -4.972 1.00 87.31 275 SER A O 1
ATOM 2100 N N . LEU A 1 276 ? 11.602 -7.922 -4.452 1.00 83.75 276 LEU A N 1
ATOM 2101 C CA . LEU A 1 276 ? 10.772 -6.808 -4.907 1.00 83.75 276 LEU A CA 1
ATOM 2102 C C . LEU A 1 276 ? 11.182 -5.455 -4.299 1.00 83.75 276 LEU A C 1
ATOM 2104 O O . LEU A 1 276 ? 11.243 -4.461 -5.015 1.00 83.75 276 LEU A O 1
ATOM 2108 N N . HIS A 1 277 ? 11.511 -5.426 -3.005 1.00 82.75 277 HIS A N 1
ATOM 2109 C CA . HIS A 1 277 ? 11.891 -4.200 -2.292 1.00 82.75 277 HIS A CA 1
ATOM 2110 C C . HIS A 1 277 ? 13.261 -3.645 -2.707 1.00 82.75 277 HIS A C 1
ATOM 2112 O O . HIS A 1 277 ? 13.530 -2.464 -2.508 1.00 82.75 277 HIS A O 1
ATOM 2118 N N . GLN A 1 278 ? 14.124 -4.477 -3.295 1.00 88.75 278 GLN A N 1
ATOM 2119 C CA . GLN A 1 278 ? 15.440 -4.058 -3.783 1.00 88.75 278 GLN A CA 1
ATOM 2120 C C . GLN A 1 278 ? 15.373 -3.462 -5.196 1.00 88.75 278 GLN A C 1
ATOM 2122 O O . GLN A 1 278 ? 16.323 -2.811 -5.630 1.00 88.75 278 GLN A O 1
ATOM 2127 N N . ILE A 1 279 ? 14.270 -3.672 -5.923 1.00 91.75 279 ILE A N 1
ATOM 2128 C CA . ILE A 1 279 ? 14.113 -3.205 -7.301 1.00 91.75 279 ILE A CA 1
ATOM 2129 C C . ILE A 1 279 ? 13.827 -1.705 -7.303 1.00 91.75 279 ILE A C 1
ATOM 2131 O O . ILE A 1 279 ? 12.710 -1.248 -7.064 1.00 91.75 279 ILE A O 1
ATOM 2135 N N . THR A 1 280 ? 14.852 -0.925 -7.632 1.00 94.25 280 THR A N 1
ATOM 2136 C CA . THR A 1 280 ? 14.754 0.524 -7.820 1.00 94.25 280 THR A CA 1
ATOM 2137 C C . THR A 1 280 ? 15.538 0.947 -9.060 1.00 94.25 280 THR A C 1
ATOM 2139 O O . THR A 1 280 ? 16.500 0.266 -9.423 1.00 94.25 280 THR A O 1
ATOM 2142 N N . PRO A 1 281 ? 15.231 2.108 -9.673 1.00 93.81 281 PRO A N 1
ATOM 2143 C CA . PRO A 1 281 ? 16.007 2.622 -10.807 1.00 93.81 281 PRO A CA 1
ATOM 2144 C C . PRO A 1 281 ? 17.491 2.879 -10.502 1.00 93.81 281 PRO A C 1
ATOM 2146 O O . PRO A 1 281 ? 18.270 3.115 -11.422 1.00 93.81 281 PRO A O 1
ATOM 2149 N N . ALA A 1 282 ? 17.876 2.909 -9.220 1.00 92.94 282 ALA A N 1
ATOM 2150 C CA . ALA A 1 282 ? 19.266 3.018 -8.793 1.00 92.94 282 ALA A CA 1
ATOM 2151 C C . ALA A 1 282 ? 19.955 1.647 -8.715 1.00 92.94 282 ALA A C 1
ATOM 2153 O O . ALA A 1 282 ? 21.154 1.562 -8.983 1.00 92.94 282 ALA A O 1
ATOM 2154 N N . ALA A 1 283 ? 19.211 0.601 -8.341 1.00 92.75 283 ALA A N 1
ATOM 2155 C CA . ALA A 1 283 ? 19.716 -0.756 -8.161 1.00 92.75 283 ALA A CA 1
ATOM 2156 C C . ALA A 1 283 ? 19.780 -1.548 -9.473 1.00 92.75 283 ALA A C 1
ATOM 2158 O O . ALA A 1 283 ? 20.757 -2.264 -9.690 1.00 92.75 283 ALA A O 1
ATOM 2159 N N . VAL A 1 284 ? 18.774 -1.409 -10.346 1.00 92.94 284 VAL A N 1
ATOM 2160 C CA . VAL A 1 284 ? 18.701 -2.161 -11.609 1.00 92.94 284 VAL A CA 1
ATOM 2161 C C . VAL A 1 284 ? 19.270 -1.367 -12.787 1.00 92.94 284 VAL A C 1
ATOM 2163 O O . VAL A 1 284 ? 19.133 -0.145 -12.878 1.00 92.94 284 VAL A O 1
ATOM 2166 N N . GLY A 1 285 ? 19.946 -2.077 -13.693 1.00 91.31 285 GLY A N 1
ATOM 2167 C CA . GLY A 1 285 ? 20.506 -1.519 -14.924 1.00 91.31 285 GLY A CA 1
ATOM 2168 C C . GLY A 1 285 ? 19.479 -1.378 -16.058 1.00 91.31 285 GLY A C 1
ATOM 2169 O O . GLY A 1 285 ? 18.304 -1.692 -15.882 1.00 91.31 285 GLY A O 1
ATOM 2170 N N . PRO A 1 286 ? 19.911 -0.914 -17.248 1.00 94.31 286 PRO A N 1
ATOM 2171 C CA . PRO A 1 286 ? 19.034 -0.814 -18.416 1.00 94.31 286 PRO A CA 1
ATOM 2172 C C . PRO A 1 286 ? 18.697 -2.180 -19.047 1.00 94.31 286 PRO A C 1
ATOM 2174 O O . PRO A 1 286 ? 17.704 -2.271 -19.762 1.00 94.31 286 PRO A O 1
ATOM 2177 N N . GLY A 1 287 ? 19.495 -3.221 -18.776 1.00 94.19 287 GLY A N 1
ATOM 2178 C CA . GLY A 1 287 ? 19.307 -4.585 -19.283 1.00 94.19 287 GLY A CA 1
ATOM 2179 C C . GLY A 1 287 ? 18.424 -5.479 -18.397 1.00 94.19 287 GLY A C 1
ATOM 2180 O O . GLY A 1 287 ? 17.825 -4.996 -17.428 1.00 94.19 287 GLY A O 1
ATOM 2181 N N . PRO A 1 288 ? 18.316 -6.777 -18.738 1.00 95.31 288 PRO A N 1
ATOM 2182 C CA . PRO A 1 288 ? 17.561 -7.756 -17.967 1.00 95.31 288 PRO A CA 1
ATOM 2183 C C . PRO A 1 288 ? 18.102 -7.992 -16.554 1.00 95.31 288 PRO A C 1
ATOM 2185 O O . PRO A 1 288 ? 19.300 -7.893 -16.300 1.00 95.31 288 PRO A O 1
ATOM 2188 N N . TYR A 1 289 ? 17.215 -8.371 -15.637 1.00 94.75 289 TYR A N 1
ATOM 2189 C CA . TYR A 1 289 ? 17.570 -8.826 -14.292 1.00 94.75 289 TYR A CA 1
ATOM 2190 C C . TYR A 1 289 ? 16.588 -9.895 -13.802 1.00 94.75 289 TYR A C 1
ATOM 2192 O O . TYR A 1 289 ? 15.484 -10.032 -14.336 1.00 94.75 289 TYR A O 1
ATOM 2200 N N . VAL A 1 290 ? 16.970 -10.646 -12.766 1.00 93.75 290 VAL A N 1
ATOM 2201 C CA . VAL A 1 290 ? 16.089 -11.647 -12.151 1.00 93.75 290 VAL A CA 1
ATOM 2202 C C . VAL A 1 290 ? 15.369 -11.053 -10.943 1.00 93.75 290 VAL A C 1
ATOM 2204 O O . VAL A 1 290 ? 15.989 -10.498 -10.041 1.00 93.75 290 VAL A O 1
ATOM 2207 N N . ARG A 1 291 ? 14.047 -11.199 -10.884 1.00 91.38 291 ARG A N 1
ATOM 2208 C CA . ARG A 1 291 ? 13.248 -10.960 -9.679 1.00 91.38 291 ARG A CA 1
ATOM 2209 C C . ARG A 1 291 ? 12.932 -12.291 -9.009 1.00 91.38 291 ARG A C 1
ATOM 2211 O O . ARG A 1 291 ? 12.312 -13.156 -9.628 1.00 91.38 291 ARG A O 1
ATOM 2218 N N . ARG A 1 292 ? 13.278 -12.417 -7.729 1.00 87.44 292 ARG A N 1
ATOM 2219 C CA . ARG A 1 292 ? 12.833 -13.520 -6.866 1.00 87.44 292 ARG A CA 1
ATOM 2220 C C . ARG A 1 292 ? 11.371 -13.278 -6.482 1.00 87.44 292 ARG A C 1
ATOM 2222 O O . ARG A 1 292 ? 11.056 -12.241 -5.901 1.00 87.44 292 ARG A O 1
ATOM 2229 N N . ALA A 1 293 ? 10.480 -14.181 -6.886 1.00 79.06 293 ALA A N 1
ATOM 2230 C CA . ALA A 1 293 ? 9.038 -14.094 -6.647 1.00 79.06 293 ALA A CA 1
ATOM 2231 C C . ALA A 1 293 ? 8.610 -14.728 -5.313 1.00 79.06 293 ALA A C 1
ATOM 2233 O O . ALA A 1 293 ? 7.478 -14.537 -4.884 1.00 79.06 293 ALA A O 1
ATOM 2234 N N . ASP A 1 294 ? 9.507 -15.449 -4.649 1.00 72.75 294 ASP A N 1
ATOM 2235 C CA . ASP A 1 294 ? 9.349 -15.907 -3.272 1.00 72.75 294 ASP A CA 1
ATOM 2236 C C . ASP A 1 294 ? 10.643 -15.656 -2.475 1.00 72.75 294 ASP A C 1
ATOM 2238 O O . ASP A 1 294 ? 11.702 -15.427 -3.077 1.00 72.75 294 ASP A O 1
ATOM 2242 N N . PRO A 1 295 ? 10.568 -15.642 -1.129 1.00 64.31 295 PRO A N 1
ATOM 2243 C CA . PRO A 1 295 ? 11.730 -15.402 -0.271 1.00 64.31 295 PRO A CA 1
ATOM 2244 C C . PRO A 1 295 ? 12.859 -16.420 -0.472 1.00 64.31 295 PRO A C 1
ATOM 2246 O O . PRO A 1 295 ? 14.030 -16.080 -0.319 1.00 64.31 295 PRO A O 1
ATOM 2249 N N . GLU A 1 296 ? 12.503 -17.647 -0.848 1.00 66.19 296 GLU A N 1
ATOM 2250 C CA . GLU A 1 296 ? 13.405 -18.789 -1.021 1.00 66.19 296 GLU A CA 1
ATOM 2251 C C . GLU A 1 296 ? 14.108 -18.778 -2.391 1.00 66.19 296 GLU A C 1
ATOM 2253 O O . GLU A 1 296 ? 15.047 -19.539 -2.615 1.00 66.19 296 GLU A O 1
ATOM 2258 N N . GLY A 1 297 ? 13.676 -17.911 -3.315 1.00 66.81 297 GLY A N 1
ATOM 2259 C CA . GLY A 1 297 ? 14.202 -17.802 -4.675 1.00 66.81 297 GLY A CA 1
ATOM 2260 C C . GLY A 1 297 ? 13.811 -18.956 -5.604 1.00 66.81 297 GLY A C 1
ATOM 2261 O O . GLY A 1 297 ? 14.394 -19.076 -6.681 1.00 66.81 297 GLY A O 1
ATOM 2262 N N . ARG A 1 298 ? 12.834 -19.788 -5.227 1.00 73.12 298 ARG A N 1
ATOM 2263 C CA . ARG A 1 298 ? 12.420 -20.983 -5.983 1.00 73.12 298 ARG A CA 1
ATOM 2264 C C . ARG A 1 298 ? 11.686 -20.621 -7.270 1.00 73.12 298 ARG A C 1
ATOM 2266 O O . ARG A 1 298 ? 11.864 -21.275 -8.294 1.00 73.12 298 ARG A O 1
ATOM 2273 N N . ARG A 1 299 ? 10.892 -19.551 -7.247 1.00 82.31 299 ARG A N 1
ATOM 2274 C CA . ARG A 1 299 ? 10.266 -18.948 -8.426 1.00 82.31 299 ARG A CA 1
ATOM 2275 C C . ARG A 1 299 ? 10.981 -17.651 -8.758 1.00 82.31 299 ARG A C 1
ATOM 2277 O O . ARG A 1 299 ? 10.968 -16.691 -7.990 1.00 82.31 299 ARG A O 1
ATOM 2284 N N . CYS A 1 300 ? 11.574 -17.610 -9.941 1.00 88.69 300 CYS A N 1
ATOM 2285 C CA . CYS A 1 300 ? 12.290 -16.452 -10.455 1.00 88.69 300 CYS A CA 1
ATOM 2286 C C . CYS A 1 300 ? 11.681 -16.001 -11.784 1.00 88.69 300 CYS A C 1
ATOM 2288 O O . CYS A 1 300 ? 11.319 -16.827 -12.620 1.00 88.69 300 CYS A O 1
ATOM 2290 N N . LEU A 1 301 ? 11.585 -14.686 -11.980 1.00 91.31 301 LEU A N 1
ATOM 2291 C CA . LEU A 1 301 ? 11.153 -14.073 -13.235 1.00 91.31 301 LEU A CA 1
ATOM 2292 C C . LEU A 1 301 ? 12.291 -13.230 -13.810 1.00 91.31 301 LEU A C 1
ATOM 2294 O O . LEU A 1 301 ? 12.883 -12.426 -13.093 1.00 91.31 301 LEU A O 1
ATOM 2298 N N . ILE A 1 302 ? 12.570 -13.368 -15.101 1.00 93.88 302 ILE A N 1
ATOM 2299 C CA . ILE A 1 302 ? 13.489 -12.497 -15.834 1.00 93.88 302 ILE A CA 1
ATOM 2300 C C . ILE A 1 302 ? 12.697 -11.299 -16.346 1.00 93.88 302 ILE A C 1
ATOM 2302 O O . ILE A 1 302 ? 11.872 -11.431 -17.253 1.00 93.88 302 ILE A O 1
ATOM 2306 N N . LEU A 1 303 ? 12.958 -10.120 -15.790 1.00 94.50 303 LEU A N 1
ATOM 2307 C CA . LEU A 1 303 ? 12.389 -8.869 -16.277 1.00 94.50 303 LEU A CA 1
ATOM 2308 C C . LEU A 1 303 ? 13.353 -8.256 -17.287 1.00 94.50 303 LEU A C 1
ATOM 2310 O O . LEU A 1 303 ? 14.534 -8.098 -16.997 1.00 94.50 303 LEU A O 1
ATOM 2314 N N . SER A 1 304 ? 12.841 -7.913 -18.469 1.00 94.62 304 SER A N 1
ATOM 2315 C CA . SER A 1 304 ? 13.641 -7.410 -19.589 1.00 94.62 304 SER A CA 1
ATOM 2316 C C . SER A 1 304 ? 13.106 -6.075 -20.111 1.00 94.62 304 SER A C 1
ATOM 2318 O O . SER A 1 304 ? 11.884 -5.878 -20.134 1.00 94.62 304 SER A O 1
ATOM 2320 N N . PRO A 1 305 ? 13.987 -5.173 -20.578 1.00 95.31 305 PRO A N 1
ATOM 2321 C CA . PRO A 1 305 ? 13.574 -3.906 -21.165 1.00 95.31 305 PRO A CA 1
ATOM 2322 C C . PRO A 1 305 ? 12.728 -4.115 -22.424 1.00 95.31 305 PRO A C 1
ATOM 2324 O O . PRO A 1 305 ? 13.059 -4.918 -23.296 1.00 95.31 305 PRO A O 1
ATOM 2327 N N . HIS A 1 306 ? 11.665 -3.324 -22.568 1.00 94.56 306 HIS A N 1
ATOM 2328 C CA . HIS A 1 306 ? 10.814 -3.325 -23.754 1.00 94.56 306 HIS A CA 1
ATOM 2329 C C . HIS A 1 306 ? 10.515 -1.896 -24.225 1.00 94.56 306 HIS A C 1
ATOM 2331 O O . HIS A 1 306 ? 9.640 -1.214 -23.693 1.00 94.56 306 HIS A O 1
ATOM 2337 N N . ARG A 1 307 ? 11.186 -1.461 -25.301 1.00 94.94 307 ARG A N 1
ATOM 2338 C CA . ARG A 1 307 ? 11.154 -0.071 -25.811 1.00 94.94 307 ARG A CA 1
ATOM 2339 C C . ARG A 1 307 ? 9.740 0.457 -26.062 1.00 94.94 307 ARG A C 1
ATOM 2341 O O . ARG A 1 307 ? 9.390 1.509 -25.544 1.00 94.94 307 ARG A O 1
ATOM 2348 N N . ALA A 1 308 ? 8.907 -0.285 -26.796 1.00 95.88 308 ALA A N 1
ATOM 2349 C CA . ALA A 1 308 ? 7.545 0.171 -27.089 1.00 95.88 308 ALA A CA 1
ATOM 2350 C C . ALA A 1 308 ? 6.701 0.353 -25.812 1.00 95.88 308 ALA A C 1
ATOM 2352 O O . ALA A 1 308 ? 6.054 1.382 -25.647 1.00 95.88 308 ALA A O 1
ATOM 2353 N N . ARG A 1 309 ? 6.754 -0.603 -24.870 1.00 96.12 309 ARG A N 1
ATOM 2354 C CA . ARG A 1 309 ? 6.043 -0.514 -23.582 1.00 96.12 309 ARG A CA 1
ATOM 2355 C C . ARG A 1 309 ? 6.572 0.631 -22.715 1.00 96.12 309 ARG A C 1
ATOM 2357 O O . ARG A 1 309 ? 5.773 1.286 -22.055 1.00 96.12 309 ARG A O 1
ATOM 2364 N N . LEU A 1 310 ? 7.880 0.905 -22.754 1.00 97.56 310 LEU A N 1
ATOM 2365 C CA . LEU A 1 310 ? 8.479 2.060 -22.084 1.00 97.56 310 LEU A CA 1
ATOM 2366 C C . LEU A 1 310 ? 7.921 3.378 -22.635 1.00 97.56 310 LEU A C 1
ATOM 2368 O O . LEU A 1 310 ? 7.437 4.192 -21.855 1.00 97.56 310 LEU A O 1
ATOM 2372 N N . TRP A 1 311 ? 7.957 3.578 -23.954 1.00 98.19 311 TRP A N 1
ATOM 2373 C CA . TRP A 1 311 ? 7.498 4.821 -24.583 1.00 98.19 311 TRP A CA 1
ATOM 2374 C C . TRP A 1 311 ? 5.991 5.037 -24.426 1.00 98.19 311 TRP A C 1
ATOM 2376 O O . TRP A 1 311 ? 5.573 6.097 -23.961 1.00 98.19 311 TRP A O 1
ATOM 2386 N N . TRP A 1 312 ? 5.173 4.021 -24.715 1.00 98.19 312 TRP A N 1
ATOM 2387 C CA . TRP A 1 312 ? 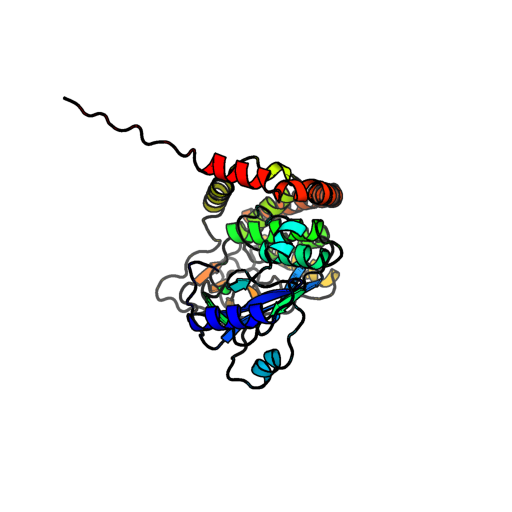3.724 4.107 -24.508 1.00 98.19 312 TRP A CA 1
ATOM 2388 C C . TRP A 1 312 ? 3.364 4.321 -23.038 1.00 98.19 312 TRP A C 1
ATOM 2390 O O . TRP A 1 312 ? 2.505 5.143 -22.719 1.00 98.19 312 TRP A O 1
ATOM 2400 N N . GLY A 1 313 ? 4.053 3.624 -22.130 1.00 98.12 313 GLY A N 1
ATOM 2401 C CA . GLY A 1 313 ? 3.891 3.804 -20.693 1.00 98.12 313 GLY A CA 1
ATOM 2402 C C . GLY A 1 313 ? 4.261 5.213 -20.233 1.00 98.12 313 GLY A C 1
ATOM 2403 O O . GLY A 1 313 ? 3.531 5.793 -19.433 1.00 98.12 313 GLY A O 1
ATOM 2404 N N . ALA A 1 314 ? 5.344 5.788 -20.761 1.00 98.44 314 ALA A N 1
ATOM 2405 C CA . ALA A 1 314 ? 5.790 7.139 -20.433 1.00 98.44 314 ALA A CA 1
ATOM 2406 C C . ALA A 1 314 ? 4.799 8.206 -20.917 1.00 98.44 314 ALA A C 1
ATOM 2408 O O . ALA A 1 314 ? 4.420 9.075 -20.134 1.00 98.44 314 ALA A O 1
ATOM 2409 N N . LEU A 1 315 ? 4.312 8.107 -22.159 1.00 98.44 315 LEU A N 1
ATOM 2410 C CA . LEU A 1 315 ? 3.279 9.008 -22.684 1.00 98.44 315 LEU A CA 1
ATOM 2411 C C . LEU A 1 315 ? 1.994 8.930 -21.848 1.00 98.44 315 LEU A C 1
ATOM 2413 O O . LEU A 1 315 ? 1.457 9.955 -21.427 1.00 98.44 315 LEU A O 1
ATOM 2417 N N . ALA A 1 316 ? 1.538 7.715 -21.532 1.00 98.38 316 ALA A N 1
ATOM 2418 C CA . ALA A 1 316 ? 0.361 7.512 -20.693 1.00 98.38 316 ALA A CA 1
ATOM 2419 C C . ALA A 1 316 ? 0.561 8.032 -19.257 1.00 98.38 316 ALA A C 1
ATOM 2421 O O . ALA A 1 316 ? -0.377 8.563 -18.659 1.00 98.38 316 ALA A O 1
ATOM 2422 N N . ALA A 1 317 ? 1.769 7.899 -18.699 1.00 98.44 317 ALA A N 1
ATOM 2423 C CA . ALA A 1 317 ? 2.115 8.425 -17.383 1.00 98.44 317 ALA A CA 1
ATOM 2424 C C . ALA A 1 317 ? 2.115 9.959 -17.361 1.00 98.44 317 ALA A C 1
ATOM 2426 O O . ALA A 1 317 ? 1.590 10.542 -16.417 1.00 98.44 317 ALA A O 1
ATOM 2427 N N . LEU A 1 318 ? 2.639 10.608 -18.405 1.00 98.31 318 LEU A N 1
ATOM 2428 C CA . LEU A 1 318 ? 2.631 12.068 -18.543 1.00 98.31 318 LEU A CA 1
ATOM 2429 C C . LEU A 1 318 ? 1.207 12.620 -18.702 1.00 98.31 318 LEU A C 1
ATOM 2431 O O . LEU A 1 318 ? 0.846 13.583 -18.026 1.00 98.31 318 LEU A O 1
ATOM 2435 N N . ALA A 1 319 ? 0.374 11.979 -19.526 1.00 98.25 319 ALA A N 1
ATOM 2436 C CA . ALA A 1 319 ? -1.028 12.366 -19.689 1.00 98.25 319 ALA A CA 1
ATOM 2437 C C . ALA A 1 319 ? -1.815 12.239 -18.371 1.00 98.25 319 ALA A C 1
ATOM 2439 O O . ALA A 1 319 ? -2.525 13.164 -17.970 1.00 98.25 319 ALA A O 1
ATOM 2440 N N . LEU A 1 320 ? -1.648 11.120 -17.654 1.00 98.44 320 LEU A N 1
ATOM 2441 C CA . LEU A 1 320 ? -2.264 10.934 -16.340 1.00 98.44 320 LEU A CA 1
ATOM 2442 C C . LEU A 1 320 ? -1.732 11.944 -15.317 1.00 98.44 320 LEU A C 1
ATOM 2444 O O . LEU A 1 320 ? -2.510 12.469 -14.526 1.00 98.44 320 LEU A O 1
ATOM 2448 N N . TRP A 1 321 ? -0.427 12.216 -15.319 1.00 97.94 321 TRP A N 1
ATOM 2449 C CA . TRP A 1 321 ? 0.187 13.191 -14.422 1.00 97.94 321 TRP A CA 1
ATOM 2450 C C . TRP A 1 321 ? -0.418 14.579 -14.602 1.00 97.94 321 TRP A C 1
ATOM 2452 O O . TRP A 1 321 ? -0.780 15.204 -13.608 1.00 97.94 321 TRP A O 1
ATOM 2462 N N . LEU A 1 322 ? -0.600 15.031 -15.846 1.00 98.19 322 LEU A N 1
ATOM 2463 C CA . LEU A 1 322 ? -1.262 16.302 -16.128 1.00 98.19 322 LEU A CA 1
ATOM 2464 C C . LEU A 1 322 ? -2.708 16.295 -15.612 1.00 98.19 322 LEU A C 1
ATOM 2466 O O . LEU A 1 322 ? -3.145 17.239 -14.955 1.00 98.19 322 LEU A O 1
ATOM 2470 N N . HIS A 1 323 ? -3.443 15.204 -15.833 1.00 98.12 323 HIS A N 1
ATOM 2471 C CA . HIS A 1 323 ? -4.802 15.068 -15.313 1.00 98.12 323 HIS A CA 1
ATOM 2472 C C . HIS A 1 323 ? -4.848 15.110 -13.772 1.00 98.12 323 HIS A C 1
ATOM 2474 O O . HIS A 1 323 ? -5.674 15.817 -13.189 1.00 98.12 323 HIS A O 1
ATOM 2480 N N . TYR A 1 324 ? -3.925 14.417 -13.101 1.00 98.44 324 TYR A N 1
ATOM 2481 C CA . TYR A 1 324 ? -3.796 14.419 -11.645 1.00 98.44 324 TYR A CA 1
ATOM 2482 C C . TYR A 1 324 ? -3.401 15.802 -11.112 1.00 98.44 324 TYR A C 1
ATOM 2484 O O . TYR A 1 324 ? -4.038 16.303 -10.185 1.00 98.44 324 TYR A O 1
ATOM 2492 N N . LEU A 1 325 ? -2.424 16.471 -11.734 1.00 98.19 325 LEU A N 1
ATOM 2493 C CA . LEU A 1 325 ? -2.012 17.839 -11.406 1.00 98.19 325 LEU A CA 1
ATOM 2494 C C . LEU A 1 325 ? -3.221 18.782 -11.351 1.00 98.19 325 LEU A C 1
ATOM 2496 O O . LEU A 1 325 ? -3.388 19.503 -10.369 1.00 98.19 325 LEU A O 1
ATOM 2500 N N . LEU A 1 326 ? -4.112 18.692 -12.341 1.00 98.12 326 LEU A N 1
ATOM 2501 C CA . LEU A 1 326 ? -5.296 19.546 -12.449 1.00 98.12 326 LEU A CA 1
ATOM 2502 C C . LEU A 1 326 ? -6.449 19.142 -11.512 1.00 98.12 326 LEU A C 1
ATOM 2504 O O . LEU A 1 326 ? -7.240 19.994 -11.110 1.00 98.12 326 LEU A O 1
ATOM 2508 N N . ARG A 1 327 ? -6.596 17.852 -11.173 1.00 98.00 327 ARG A N 1
ATOM 2509 C CA . ARG A 1 327 ? -7.816 17.330 -10.519 1.00 98.00 327 ARG A CA 1
ATOM 2510 C C . ARG A 1 327 ? -7.626 16.780 -9.102 1.00 98.00 327 ARG A C 1
ATOM 2512 O O . ARG A 1 327 ? -8.631 16.628 -8.406 1.00 98.00 327 ARG A O 1
ATOM 2519 N N . HIS A 1 328 ? -6.402 16.524 -8.634 1.00 96.88 328 HIS A N 1
ATOM 2520 C CA . HIS A 1 328 ? -6.153 15.822 -7.362 1.00 96.88 328 HIS A CA 1
ATOM 2521 C C . HIS A 1 328 ? -6.799 16.496 -6.142 1.00 96.88 328 HIS A C 1
ATOM 2523 O O . HIS A 1 328 ? -7.399 15.811 -5.318 1.00 96.88 328 HIS A O 1
ATOM 2529 N N . ARG A 1 329 ? -6.764 17.834 -6.043 1.00 97.06 329 ARG A N 1
ATOM 2530 C CA . ARG A 1 329 ? -7.391 18.570 -4.924 1.00 97.06 329 ARG A CA 1
ATOM 2531 C C . ARG A 1 329 ? -8.913 18.440 -4.914 1.00 97.06 329 ARG A C 1
ATOM 2533 O O . ARG A 1 329 ? -9.519 18.318 -3.854 1.00 97.06 329 ARG A O 1
ATOM 2540 N N . ALA A 1 330 ? -9.531 18.474 -6.094 1.00 97.62 330 ALA A N 1
ATOM 2541 C CA . ALA A 1 330 ? -10.973 18.299 -6.233 1.00 97.62 330 ALA A CA 1
ATOM 2542 C C . ALA A 1 330 ? -11.388 16.850 -5.943 1.00 97.62 330 ALA A C 1
ATOM 2544 O O . ALA A 1 330 ? -12.395 16.634 -5.278 1.00 97.62 330 ALA A O 1
ATOM 2545 N N . ALA A 1 331 ? -10.595 15.869 -6.388 1.00 97.69 331 ALA A N 1
ATOM 2546 C CA . ALA A 1 331 ? -10.801 14.466 -6.042 1.00 97.69 331 ALA A CA 1
ATOM 2547 C C . ALA A 1 331 ? -10.709 14.245 -4.525 1.00 97.69 331 ALA A C 1
ATOM 2549 O O . ALA A 1 331 ? -11.612 13.645 -3.953 1.00 97.69 331 ALA A O 1
ATOM 2550 N N . ALA A 1 332 ? -9.695 14.812 -3.864 1.00 97.56 332 ALA A N 1
ATOM 2551 C CA . ALA A 1 332 ? -9.534 14.696 -2.417 1.00 97.56 332 ALA A CA 1
ATOM 2552 C C . ALA A 1 332 ? -10.718 15.292 -1.634 1.00 97.56 332 ALA A C 1
ATOM 2554 O O . ALA A 1 332 ? -11.127 14.737 -0.620 1.00 97.56 332 ALA A O 1
ATOM 2555 N N . ARG A 1 333 ? -11.300 16.407 -2.105 1.00 97.38 333 ARG A N 1
ATOM 2556 C CA . ARG A 1 333 ? -12.552 16.945 -1.540 1.00 97.38 333 ARG A CA 1
ATOM 2557 C C . ARG A 1 333 ? -13.714 15.970 -1.716 1.00 97.38 333 ARG A C 1
ATOM 2559 O O . ARG A 1 333 ? -14.290 15.565 -0.721 1.00 97.38 333 ARG A O 1
ATOM 2566 N N . ARG A 1 334 ? -13.964 15.491 -2.942 1.00 97.50 334 ARG A N 1
ATOM 2567 C CA . ARG A 1 334 ? -15.040 14.516 -3.201 1.00 97.50 334 ARG A CA 1
ATOM 2568 C C . ARG A 1 334 ? -14.938 13.267 -2.328 1.00 97.50 334 ARG A C 1
ATOM 2570 O O . ARG A 1 334 ? -15.961 12.772 -1.878 1.00 97.50 334 ARG A O 1
ATOM 2577 N N . TRP A 1 335 ? -13.729 12.749 -2.106 1.00 97.69 335 TRP A N 1
ATOM 2578 C CA . TRP A 1 335 ? -13.524 11.609 -1.211 1.00 97.69 335 TRP A CA 1
ATOM 2579 C C . TRP A 1 335 ? -13.879 11.942 0.237 1.00 97.69 335 TRP A C 1
ATOM 2581 O O . TRP A 1 335 ? -14.618 11.175 0.842 1.00 97.69 335 TRP A O 1
ATOM 2591 N N . ARG A 1 336 ? -13.433 13.087 0.768 1.00 96.56 336 ARG A N 1
ATOM 2592 C CA . ARG A 1 336 ? -13.807 13.527 2.124 1.00 96.56 336 ARG A CA 1
ATOM 2593 C C . ARG A 1 336 ? -15.313 13.704 2.288 1.00 96.56 336 ARG A C 1
ATOM 2595 O O . ARG A 1 336 ? -15.859 13.256 3.287 1.00 96.56 336 ARG A O 1
ATOM 2602 N N . ASP A 1 337 ? -15.966 14.289 1.290 1.00 96.25 337 ASP A N 1
ATOM 2603 C CA . ASP A 1 337 ? -17.400 14.573 1.342 1.00 96.25 337 ASP A CA 1
ATOM 2604 C C . ASP A 1 337 ? -18.245 13.293 1.177 1.00 96.25 337 ASP A C 1
ATOM 2606 O O . ASP A 1 337 ? -19.328 13.182 1.744 1.00 96.25 337 ASP A O 1
ATOM 2610 N N . GLY A 1 338 ? -17.761 12.310 0.405 1.00 95.06 338 GLY A N 1
ATOM 2611 C CA . GLY A 1 338 ? -18.534 11.119 0.034 1.00 95.06 338 GLY A CA 1
ATOM 2612 C C . GLY A 1 338 ? -18.212 9.835 0.804 1.00 95.06 338 GLY A C 1
ATOM 2613 O O . GLY A 1 338 ? -19.041 8.928 0.823 1.00 95.06 338 GLY A O 1
ATOM 2614 N N . ALA A 1 339 ? -17.036 9.709 1.428 1.00 94.38 339 ALA A N 1
ATOM 2615 C CA . ALA A 1 339 ? -16.611 8.442 2.035 1.00 94.38 339 ALA A CA 1
ATOM 2616 C C . ALA A 1 339 ? -17.482 8.012 3.224 1.00 94.38 339 ALA A C 1
ATOM 2618 O O . ALA A 1 339 ? -17.741 6.821 3.380 1.00 94.38 339 ALA A O 1
ATOM 2619 N N . GLY A 1 340 ? -17.994 8.963 4.015 1.00 93.00 340 GLY A N 1
ATOM 2620 C CA . GLY A 1 340 ? -18.878 8.659 5.145 1.00 93.00 340 GLY A CA 1
ATOM 2621 C C . GLY A 1 340 ? -20.133 7.887 4.725 1.00 93.00 340 GLY A C 1
ATOM 2622 O O . GLY A 1 340 ? -20.485 6.897 5.358 1.00 93.00 340 GLY A O 1
ATOM 2623 N N . ALA A 1 341 ? -20.742 8.258 3.593 1.00 93.06 341 ALA A N 1
ATOM 2624 C CA . ALA A 1 341 ? -21.911 7.563 3.051 1.00 93.06 341 ALA A CA 1
ATOM 2625 C C . ALA A 1 341 ? -21.599 6.126 2.593 1.00 93.06 341 ALA A C 1
ATOM 2627 O O . ALA A 1 341 ? -22.485 5.276 2.560 1.00 93.06 341 ALA A O 1
ATOM 2628 N N . LEU A 1 342 ? -20.341 5.827 2.249 1.00 93.56 342 LEU A N 1
ATOM 2629 C CA . LEU A 1 342 ? -19.923 4.475 1.873 1.00 93.56 342 LEU A CA 1
ATOM 2630 C C . LEU A 1 342 ? -19.772 3.551 3.087 1.00 93.56 342 LEU A C 1
ATOM 2632 O O . LEU A 1 342 ? -20.017 2.353 2.955 1.00 93.56 342 LEU A O 1
ATOM 2636 N N . ALA A 1 343 ? -19.374 4.111 4.233 1.00 93.06 343 ALA A N 1
ATOM 2637 C CA . ALA A 1 343 ? -19.186 3.425 5.514 1.00 93.06 34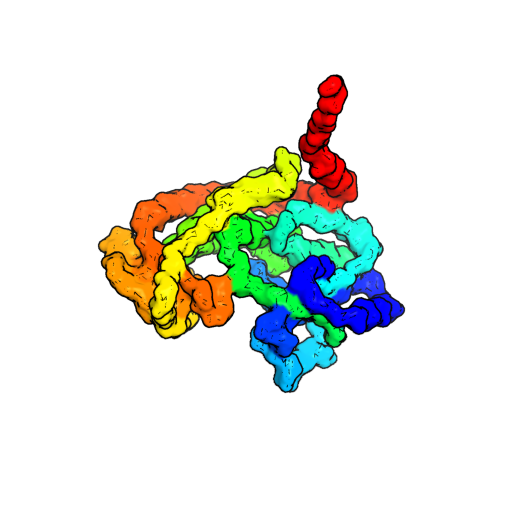3 ALA A CA 1
ATOM 2638 C C . ALA A 1 343 ? -20.491 3.232 6.313 1.00 93.06 343 ALA A C 1
ATOM 2640 O O . ALA A 1 343 ? -20.474 2.668 7.411 1.00 93.06 343 ALA A O 1
ATOM 2641 N N . ASP A 1 344 ? -21.619 3.711 5.789 1.00 93.00 344 ASP A N 1
ATOM 2642 C CA . ASP A 1 344 ? -22.912 3.616 6.453 1.00 93.00 344 ASP A CA 1
ATOM 2643 C C . ASP A 1 344 ? -23.475 2.179 6.466 1.00 93.00 344 ASP A C 1
ATOM 2645 O O . ASP A 1 344 ? -23.223 1.366 5.568 1.00 93.00 344 ASP A O 1
ATOM 2649 N N . ARG A 1 345 ? -24.270 1.863 7.496 1.00 92.50 345 ARG A N 1
ATOM 2650 C CA . ARG A 1 345 ? -24.870 0.536 7.678 1.00 92.50 345 ARG A CA 1
ATOM 2651 C C . ARG A 1 345 ? -25.862 0.190 6.573 1.00 92.50 345 ARG A C 1
ATOM 2653 O O . ARG A 1 345 ? -25.857 -0.951 6.116 1.00 92.50 345 ARG A O 1
ATOM 2660 N N . GLU A 1 346 ? -26.687 1.132 6.126 1.00 92.31 346 GLU A N 1
ATOM 2661 C CA . GLU A 1 346 ? -27.632 0.886 5.035 1.00 92.31 346 GLU A CA 1
ATOM 2662 C C . GLU A 1 346 ? -26.899 0.707 3.707 1.00 92.31 346 GLU A C 1
ATOM 2664 O O . GLU A 1 346 ? -27.270 -0.144 2.898 1.00 92.31 346 GLU A O 1
ATOM 2669 N N . ALA A 1 347 ? -25.825 1.471 3.490 1.00 91.94 347 ALA A N 1
ATOM 2670 C CA . ALA A 1 347 ? -24.982 1.315 2.310 1.00 91.94 347 ALA A CA 1
ATOM 2671 C C . ALA A 1 347 ? -24.361 -0.088 2.247 1.00 91.94 347 ALA A C 1
ATOM 2673 O O . ALA A 1 347 ? -24.403 -0.737 1.200 1.00 91.94 347 ALA A O 1
ATOM 2674 N N . TRP A 1 348 ? -23.850 -0.599 3.368 1.00 93.00 348 TRP A N 1
ATOM 2675 C CA . TRP A 1 348 ? -23.397 -1.987 3.463 1.00 93.00 348 TRP A CA 1
ATOM 2676 C C . TRP A 1 348 ? -24.529 -3.004 3.294 1.00 93.00 348 TRP A C 1
ATOM 2678 O O . TRP A 1 348 ? -24.355 -3.968 2.551 1.00 93.00 348 TRP A O 1
ATOM 2688 N N . ALA A 1 349 ? -25.697 -2.779 3.902 1.00 92.81 349 ALA A N 1
ATOM 2689 C CA . ALA A 1 349 ? -26.851 -3.664 3.741 1.00 92.81 349 ALA A CA 1
ATOM 2690 C C . ALA A 1 349 ? -27.261 -3.805 2.265 1.00 92.81 349 ALA A C 1
ATOM 2692 O O . ALA A 1 349 ? -27.455 -4.921 1.788 1.00 92.81 349 ALA A O 1
ATOM 2693 N N . ARG A 1 350 ? -27.295 -2.696 1.508 1.00 90.81 350 ARG A N 1
ATOM 2694 C CA . ARG A 1 350 ? -27.555 -2.713 0.058 1.00 90.81 350 ARG A CA 1
ATOM 2695 C C . ARG A 1 350 ? -26.509 -3.518 -0.715 1.00 90.81 350 ARG A C 1
ATOM 2697 O O . ARG A 1 350 ? -26.874 -4.285 -1.602 1.00 90.81 350 ARG A O 1
ATOM 2704 N N . ARG A 1 351 ? -25.221 -3.382 -0.374 1.00 89.12 351 ARG A N 1
ATOM 2705 C CA . ARG A 1 351 ? -24.134 -4.131 -1.035 1.00 89.12 351 ARG A CA 1
ATOM 2706 C C . ARG A 1 351 ? -24.248 -5.637 -0.803 1.00 89.12 351 ARG A C 1
ATOM 2708 O O . ARG A 1 351 ? -24.077 -6.399 -1.750 1.00 89.12 351 ARG A O 1
ATOM 2715 N N . PHE A 1 352 ? -24.571 -6.064 0.418 1.00 88.06 352 PHE A N 1
ATOM 2716 C CA . PHE A 1 352 ? -24.773 -7.484 0.721 1.00 88.06 352 PHE A CA 1
ATOM 2717 C C . PHE A 1 352 ? -26.054 -8.043 0.095 1.00 88.06 352 PHE A C 1
ATOM 2719 O O . PHE A 1 352 ? -26.030 -9.156 -0.421 1.00 88.06 352 PHE A O 1
ATOM 2726 N N . ALA A 1 353 ? -27.140 -7.265 0.065 1.00 86.06 353 ALA A N 1
ATOM 2727 C CA . ALA A 1 353 ? -28.375 -7.669 -0.606 1.00 86.06 353 ALA A CA 1
ATOM 2728 C C . ALA A 1 353 ? -28.168 -7.864 -2.120 1.00 86.06 353 ALA A C 1
ATOM 2730 O O . ALA A 1 353 ? -28.606 -8.866 -2.677 1.00 86.06 353 ALA A O 1
ATOM 2731 N N . GLY A 1 354 ? -27.442 -6.952 -2.780 1.00 70.50 354 GLY A N 1
ATOM 2732 C CA . GLY A 1 354 ? -27.125 -7.058 -4.208 1.00 70.50 354 GLY A CA 1
ATOM 2733 C C . GLY A 1 354 ? -26.157 -8.196 -4.560 1.00 70.50 354 GLY A C 1
ATOM 2734 O O . GLY A 1 354 ? -26.216 -8.722 -5.667 1.00 70.50 354 GLY A O 1
ATOM 2735 N N 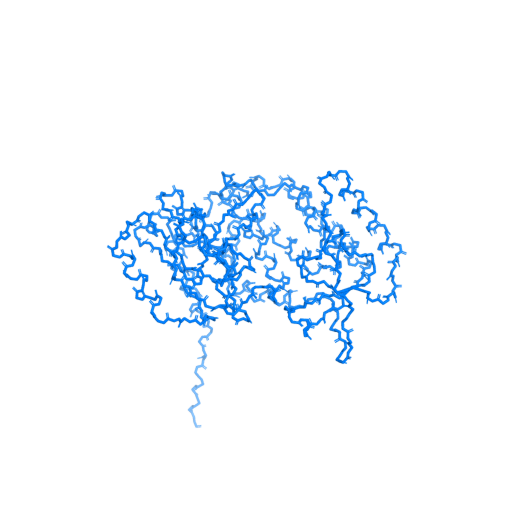. ALA A 1 355 ? -25.293 -8.617 -3.629 1.00 60.03 355 ALA A N 1
ATOM 2736 C CA . ALA A 1 355 ? -24.373 -9.741 -3.832 1.00 60.03 355 ALA A CA 1
ATOM 2737 C C . ALA A 1 355 ? -25.068 -11.119 -3.790 1.00 60.03 355 ALA A C 1
ATOM 2739 O O . ALA A 1 355 ? -24.522 -12.088 -4.312 1.00 60.03 355 ALA A O 1
ATOM 2740 N N . GLY A 1 356 ? -26.265 -11.208 -3.197 1.00 49.59 356 GLY A N 1
ATOM 2741 C CA . GLY A 1 356 ? -27.058 -12.441 -3.116 1.00 49.59 356 GLY A CA 1
ATOM 2742 C C . GLY A 1 356 ? -27.860 -12.785 -4.379 1.00 49.59 356 GLY A C 1
ATOM 2743 O O . GLY A 1 356 ? -28.410 -13.878 -4.457 1.00 49.59 356 GLY A O 1
ATOM 2744 N N . ALA A 1 357 ? -27.918 -11.892 -5.373 1.00 43.41 357 ALA A N 1
ATOM 2745 C CA . ALA A 1 357 ? -28.676 -12.075 -6.615 1.00 43.41 357 ALA A CA 1
ATOM 2746 C C . ALA A 1 357 ? -27.816 -12.620 -7.780 1.00 43.41 357 ALA A C 1
ATOM 2748 O O . ALA A 1 357 ? -27.940 -12.173 -8.920 1.00 43.41 357 ALA A O 1
ATOM 2749 N N . GLY A 1 358 ? -26.915 -13.568 -7.499 1.00 38.97 358 GLY A N 1
ATOM 2750 C CA . GLY A 1 358 ? -26.306 -14.414 -8.537 1.00 38.97 358 GLY A CA 1
ATOM 2751 C C . GLY A 1 358 ? -27.344 -15.391 -9.110 1.00 38.97 358 GLY A C 1
ATOM 2752 O O . GLY A 1 358 ? -28.320 -15.682 -8.418 1.00 38.97 358 GLY A O 1
ATOM 2753 N N . PRO A 1 359 ? -27.186 -15.877 -10.358 1.00 39.69 359 PRO A N 1
ATOM 2754 C CA . PRO A 1 359 ? -28.248 -16.578 -11.070 1.00 39.69 359 PRO A CA 1
ATOM 2755 C C . PRO A 1 359 ? -28.696 -17.795 -10.262 1.00 39.69 359 PRO A C 1
ATOM 2757 O O . PRO A 1 359 ? -27.909 -18.711 -10.015 1.00 39.69 359 PRO A O 1
ATOM 2760 N N . GLN A 1 360 ? -29.965 -17.793 -9.850 1.00 35.62 360 GLN A N 1
ATOM 2761 C CA . GLN A 1 360 ? -30.636 -19.022 -9.465 1.00 35.62 360 GLN A CA 1
ATOM 2762 C C . GLN A 1 360 ? -30.481 -19.961 -10.656 1.00 35.62 360 GLN A C 1
ATOM 2764 O O . GLN A 1 360 ? -30.878 -19.627 -11.771 1.00 35.62 360 GLN A O 1
ATOM 2769 N N . SER A 1 361 ? -29.815 -21.090 -10.433 1.00 37.16 361 SER A N 1
ATOM 2770 C CA . SER A 1 361 ? -29.870 -22.197 -11.368 1.00 37.16 361 SER A CA 1
ATOM 2771 C C . SER A 1 361 ? -31.347 -22.508 -11.560 1.00 37.16 361 SER A C 1
ATOM 2773 O O . SER A 1 361 ? -32.030 -22.907 -10.618 1.00 37.16 361 SER A O 1
ATOM 2775 N N . GLU A 1 362 ? -31.858 -22.244 -12.762 1.00 34.88 362 GLU A N 1
ATOM 2776 C CA . GLU A 1 362 ? -33.130 -22.798 -13.189 1.00 34.88 362 GLU A CA 1
ATOM 2777 C C . GLU A 1 362 ? -33.025 -24.302 -12.966 1.00 34.88 362 GLU A C 1
ATOM 2779 O O . GLU A 1 362 ? -32.225 -24.999 -13.597 1.00 34.88 362 GLU A O 1
ATOM 2784 N N . GLY A 1 363 ? -33.771 -24.778 -11.971 1.00 35.00 363 GLY A N 1
ATOM 2785 C CA . GLY A 1 363 ? -33.943 -26.191 -11.736 1.00 35.00 363 GLY A CA 1
ATOM 2786 C C . GLY A 1 363 ? -34.457 -26.795 -13.030 1.00 35.00 363 GLY A C 1
ATOM 2787 O O . GLY A 1 363 ? -35.557 -26.469 -13.478 1.00 35.00 363 GLY A O 1
ATOM 2788 N N . ARG A 1 364 ? -33.650 -27.672 -13.631 1.00 35.56 364 ARG A N 1
ATOM 2789 C CA . ARG A 1 364 ? -34.151 -28.652 -14.585 1.00 35.56 364 ARG A CA 1
ATOM 2790 C C . ARG A 1 364 ? -35.260 -29.426 -13.887 1.00 35.56 364 ARG A C 1
ATOM 2792 O O . ARG A 1 364 ? -35.005 -30.271 -13.033 1.00 35.56 364 ARG A O 1
ATOM 2799 N N . SER A 1 365 ? -36.487 -29.085 -14.243 1.00 40.06 365 SER A N 1
ATOM 2800 C CA . SER A 1 365 ? -37.633 -29.965 -14.121 1.00 40.06 365 SER A CA 1
ATOM 2801 C C . SER A 1 365 ? -37.572 -30.933 -15.298 1.00 40.06 365 SER A C 1
ATOM 2803 O O . SER A 1 365 ? -38.260 -30.762 -16.296 1.00 40.06 365 SER A O 1
ATOM 2805 N N . ASP A 1 366 ? -36.711 -31.943 -15.193 1.00 36.28 366 ASP A N 1
ATOM 2806 C CA . ASP A 1 366 ? -36.836 -33.121 -16.048 1.00 36.28 366 ASP A CA 1
ATOM 2807 C C . ASP A 1 366 ? -37.876 -34.035 -15.393 1.00 36.28 366 ASP A C 1
ATOM 2809 O O . ASP A 1 366 ? -37.584 -34.823 -14.493 1.00 36.28 366 ASP A O 1
ATOM 2813 N N . GLY A 1 367 ? -39.126 -33.837 -15.806 1.00 43.06 367 GLY A N 1
ATOM 2814 C CA . GLY A 1 367 ? -40.224 -34.766 -15.606 1.00 43.06 367 GLY A CA 1
ATOM 2815 C C . GLY A 1 367 ? -40.758 -35.210 -16.962 1.00 43.06 367 GLY A C 1
ATOM 2816 O O . GLY A 1 367 ? -41.552 -34.487 -17.557 1.00 43.06 367 GLY A O 1
ATOM 2817 N N . ALA A 1 368 ? -40.301 -36.376 -17.421 1.00 37.03 368 ALA A N 1
ATOM 2818 C CA . ALA A 1 368 ? -41.025 -37.366 -18.228 1.00 37.03 368 ALA A CA 1
ATOM 2819 C C . ALA A 1 368 ? -40.152 -38.620 -18.367 1.00 37.03 368 ALA A C 1
ATOM 2821 O O . ALA A 1 368 ? -39.019 -38.484 -18.884 1.00 37.03 368 ALA A O 1
#